Protein AF-A0A9P9IMS8-F1 (afdb_monomer_lite)

InterPro domains:
  IPR017072 Transcription elongation factor Spt6 [PTHR10145] (21-217)
  IPR035018 Spt6, SH2 domain, C terminus [cd09928] (125-214)
  IPR035019 Spt6, SH2 domain, N terminus [cd09918] (26-111)
  IPR035420 Spt6, SH2 domain [PF14633] (20-212)
  IPR036860 SH2 domain superfamily [G3DSA:3.30.505.10] (19-120)
  IPR036860 SH2 domain superfamily [G3DSA:3.30.505.10] (125-222)
  IPR036860 SH2 domain superfamily [SSF55550] (31-113)

Secondary structure (DSSP, 8-state):
-PPP----HHHHHHHHHHHHT------TTB----HHHHHHHHHTSPTT-EEEEE-TT-TTEEEEEEEEETTEEEEEEEEEES-SSSSSPPSEEEETTTEEESSHHHIIIIIIIHHHHHHHHHHHHHHTSTTB-SS-HHHHHHHHHHHHHHSTT--EEEEEE-SSSTTEEEEEEE-SSSSPPEEEEEEEETTEEEETTEEESSHHHHHHHHHHHHHHHHHHHTT-

Sequence (224 aa):
MPPVLERNKFTDLVLLVLLKQLRVVKHPNFKPFNGIEAEEDLGSQPAGEVIIRPLSKGNGHLAVTWKVADGVYQHIDVLEMQKETGFWVGKLLRVAGKYTYTDLDELIVEHAKAKAKAMARGMEELMRHDKYQSRSRGETEKWLTTYVDVNPNRSAYALCIDTKHPGYFWLCFKVSRTSKVIGLPVRAISQGFELKRHQHPDVRALCNGFKLRCQNEFYKMGRR

Foldseek 3Di:
DDDDDDPDVVVVVVVVVVVQVQQDDPDPLEDQDDPVVVCVVCQPPDFLDWHKYPDPVALQWIWIWGHLDHVDIDIWIWGAPCDPDSRYGHQWIDTPNPDIDRDDVCCSVVPRNLQSVLLVVQCVQQVPDPQEDADDPVVQQVVQLVVCVVVQCDKDWHKYCDPPDRQWIWTWIDGGNPGHIDTWIWGGHSQEIDTPNDDANGPVSVVVVVVVVVVVVVVVVVVD

Organism: NCBI:txid1079267

pLDDT: mean 83.6, std 14.75, range [33.78, 96.56]

Radius of gyration: 24.59 Å; chains: 1; bounding box: 44×43×90 Å

Structure (mmCIF, N/CA/C/O backbone):
data_AF-A0A9P9IMS8-F1
#
_entry.id   AF-A0A9P9IMS8-F1
#
loop_
_atom_site.group_PDB
_atom_site.id
_atom_site.type_symbol
_atom_site.label_atom_id
_atom_site.label_alt_id
_atom_site.label_comp_id
_atom_site.label_asym_id
_atom_site.label_entity_id
_atom_site.label_seq_id
_atom_site.pdbx_PDB_ins_code
_atom_site.Cartn_x
_atom_site.Cartn_y
_atom_site.Cartn_z
_atom_site.occupancy
_atom_site.B_iso_or_equiv
_atom_site.auth_seq_id
_atom_site.auth_comp_id
_atom_site.auth_asym_id
_atom_site.auth_atom_id
_atom_site.pdbx_PDB_model_num
ATOM 1 N N . MET A 1 1 ? -22.063 27.974 60.336 1.00 41.66 1 MET A N 1
ATOM 2 C CA . MET A 1 1 ? -21.624 27.929 58.925 1.00 41.66 1 MET A CA 1
ATOM 3 C C . MET A 1 1 ? -20.531 26.876 58.824 1.00 41.66 1 MET A C 1
ATOM 5 O O . MET A 1 1 ? -19.533 27.048 59.513 1.00 41.66 1 MET A O 1
ATOM 9 N N . PRO A 1 2 ? -20.720 25.762 58.100 1.00 37.91 2 PRO A N 1
ATOM 10 C CA . PRO A 1 2 ? -19.632 24.815 57.878 1.00 37.91 2 PRO A CA 1
ATOM 11 C C . PRO A 1 2 ? -18.637 25.400 56.857 1.00 37.91 2 PRO A C 1
ATOM 13 O O . PRO A 1 2 ? -19.047 26.195 56.006 1.00 37.91 2 PRO A O 1
ATOM 16 N N . PRO A 1 3 ? -17.340 25.063 56.949 1.00 44.97 3 PRO A N 1
ATOM 17 C CA . PRO A 1 3 ? -16.321 25.631 56.079 1.00 44.97 3 PRO A CA 1
ATOM 18 C C . PRO A 1 3 ? -16.472 25.102 54.647 1.00 44.97 3 PRO A C 1
ATOM 20 O O . PRO A 1 3 ? -16.792 23.935 54.417 1.00 44.97 3 PRO A O 1
ATOM 23 N N . VAL A 1 4 ? -16.250 25.995 53.684 1.00 52.72 4 VAL A N 1
ATOM 24 C CA . VAL A 1 4 ? -16.215 25.698 52.250 1.00 52.72 4 VAL A CA 1
ATOM 25 C C . VAL A 1 4 ? -15.041 24.754 51.984 1.00 52.72 4 VAL A C 1
ATOM 27 O O . VAL A 1 4 ? -13.904 25.081 52.312 1.00 52.72 4 VAL A O 1
ATOM 30 N N . LEU A 1 5 ? -15.323 23.580 51.410 1.00 49.34 5 LEU A N 1
ATOM 31 C CA . LEU A 1 5 ? -14.313 22.611 50.980 1.00 49.34 5 LEU A CA 1
ATOM 32 C C . LEU A 1 5 ? -13.372 23.280 49.960 1.00 49.34 5 LEU A C 1
ATOM 34 O O . LEU A 1 5 ? -13.785 23.579 48.836 1.00 49.34 5 LEU A O 1
ATOM 38 N N . GLU A 1 6 ? -12.113 23.509 50.331 1.00 53.47 6 GLU A N 1
ATOM 39 C CA . GLU A 1 6 ? -11.075 23.886 49.372 1.00 53.47 6 GLU A CA 1
ATOM 40 C C . GLU A 1 6 ? -10.898 22.747 48.360 1.00 53.47 6 GLU A C 1
ATOM 42 O O . GLU A 1 6 ? -10.521 21.625 48.709 1.00 53.47 6 GLU A O 1
ATOM 47 N N . ARG A 1 7 ? -11.189 23.027 47.083 1.00 54.06 7 ARG A N 1
ATOM 48 C CA . ARG A 1 7 ? -10.888 22.113 45.976 1.00 54.06 7 ARG A CA 1
ATOM 49 C C . ARG A 1 7 ? -9.382 21.896 45.919 1.00 54.06 7 ARG A C 1
ATOM 51 O O . ARG A 1 7 ? -8.617 22.783 45.540 1.00 54.06 7 ARG A O 1
ATOM 58 N N . ASN A 1 8 ? -8.967 20.703 46.317 1.00 50.06 8 ASN A N 1
ATOM 59 C CA . ASN A 1 8 ? -7.569 20.344 46.417 1.00 50.06 8 ASN A CA 1
ATOM 60 C C . ASN A 1 8 ? -7.009 20.130 44.997 1.00 50.06 8 ASN A C 1
ATOM 62 O O . ASN A 1 8 ? -7.375 19.173 44.311 1.00 50.06 8 ASN A O 1
ATOM 66 N N . LYS A 1 9 ? -6.114 21.014 44.533 1.00 55.25 9 LYS A N 1
ATOM 67 C CA . LYS A 1 9 ? -5.514 20.950 43.180 1.00 55.25 9 LYS A CA 1
ATOM 68 C C . LYS A 1 9 ? -4.841 19.603 42.889 1.00 55.25 9 LYS A C 1
ATOM 70 O O . LYS A 1 9 ? -4.747 19.201 41.735 1.00 55.25 9 LYS A O 1
ATOM 75 N N . PHE A 1 10 ? -4.404 18.894 43.931 1.00 51.38 10 PHE A N 1
ATOM 76 C CA . PHE A 1 10 ? -3.836 17.553 43.822 1.00 51.38 10 PHE A CA 1
ATOM 77 C C . PHE A 1 10 ? -4.896 16.503 43.455 1.00 51.38 10 PHE A C 1
ATOM 79 O O . PHE A 1 10 ? -4.644 15.658 42.604 1.00 51.38 10 PHE A O 1
ATOM 86 N N . THR A 1 11 ? -6.106 16.597 44.022 1.00 53.44 11 THR A N 1
ATOM 87 C CA . THR A 1 11 ? -7.228 15.726 43.636 1.00 53.44 11 THR A CA 1
ATOM 88 C C . THR A 1 11 ? -7.723 16.033 42.233 1.00 53.44 11 THR A C 1
ATOM 90 O O . THR A 1 11 ? -7.985 15.094 41.497 1.00 53.44 11 THR A O 1
ATOM 93 N N . ASP A 1 12 ? -7.746 17.302 41.814 1.00 55.25 12 ASP A N 1
ATOM 94 C CA . ASP A 1 12 ? -8.090 17.662 40.434 1.00 55.25 12 ASP A CA 1
ATOM 95 C C . ASP A 1 12 ? -7.030 17.179 39.441 1.00 55.25 12 ASP A C 1
ATOM 97 O O . ASP A 1 12 ? -7.395 16.716 38.370 1.00 55.25 12 ASP A O 1
ATOM 101 N N . LEU A 1 13 ? -5.735 17.218 39.781 1.00 54.56 13 LEU A N 1
ATOM 102 C CA . LEU A 1 13 ? -4.667 16.706 38.916 1.00 54.56 13 LEU A CA 1
ATOM 103 C C . LEU A 1 13 ? -4.690 15.175 38.828 1.00 54.56 13 LEU A C 1
ATOM 105 O O . LEU A 1 13 ? -4.546 14.629 37.738 1.00 54.56 13 LEU A O 1
ATOM 109 N N . VAL A 1 14 ? -4.924 14.484 39.946 1.00 53.34 14 VAL A N 1
ATOM 110 C CA . VAL A 1 14 ? -5.113 13.026 39.981 1.00 53.34 14 VAL A CA 1
ATOM 111 C C . VAL A 1 14 ? -6.381 12.636 39.221 1.00 53.34 14 VAL A C 1
ATOM 113 O O . VAL A 1 14 ? -6.339 11.700 38.434 1.00 53.34 14 VAL A O 1
ATOM 116 N N . LEU A 1 15 ? -7.474 13.393 39.350 1.00 50.16 15 LEU A N 1
ATOM 117 C CA . LEU A 1 15 ? -8.698 13.198 38.576 1.00 50.16 15 LEU A CA 1
ATOM 118 C C . LEU A 1 15 ? -8.473 13.513 37.089 1.00 50.16 15 LEU A C 1
ATOM 120 O O . LEU A 1 15 ? -8.957 12.771 36.249 1.00 50.16 15 LEU A O 1
ATOM 124 N N . LEU A 1 16 ? -7.680 14.528 36.727 1.00 46.50 16 LEU A N 1
ATOM 125 C CA . LEU A 1 16 ? -7.312 14.830 35.334 1.00 46.50 16 LEU A CA 1
ATOM 126 C C . LEU A 1 16 ? -6.427 13.733 34.721 1.00 46.50 16 LEU A C 1
ATOM 128 O O . LEU A 1 16 ? -6.561 13.418 33.539 1.00 46.50 16 LEU A O 1
ATOM 132 N N . VAL A 1 17 ? -5.517 13.158 35.514 1.00 50.97 17 VAL A N 1
ATOM 133 C CA . VAL A 1 17 ? -4.645 12.038 35.124 1.00 50.97 17 VAL A CA 1
ATOM 134 C C . VAL A 1 17 ? -5.453 10.739 35.002 1.00 50.97 17 VAL A C 1
ATOM 136 O O . VAL A 1 17 ? -5.289 10.024 34.015 1.00 50.97 17 VAL A O 1
ATOM 139 N N . LEU A 1 18 ? -6.394 10.483 35.915 1.00 46.16 18 LEU A N 1
ATOM 140 C CA . LEU A 1 18 ? -7.341 9.362 35.852 1.00 46.16 18 LEU A CA 1
ATOM 141 C C . LEU A 1 18 ? -8.349 9.519 34.697 1.00 46.16 18 LEU A C 1
ATOM 143 O O . LEU A 1 18 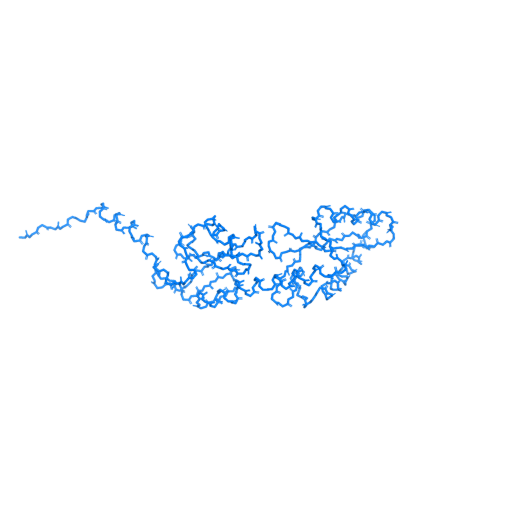? -8.666 8.551 34.012 1.00 46.16 18 LEU A O 1
ATOM 147 N N . LEU A 1 19 ? -8.809 10.739 34.403 1.00 48.62 19 LEU A N 1
ATOM 148 C CA . LEU A 1 19 ? -9.703 11.030 33.275 1.00 48.62 19 LEU A CA 1
ATOM 149 C C . LEU A 1 19 ? -8.971 10.972 31.927 1.00 48.62 19 LEU A C 1
ATOM 151 O O . LEU A 1 19 ? -9.572 10.563 30.935 1.00 48.62 19 LEU A O 1
ATOM 155 N N . LYS A 1 20 ? -7.667 11.284 31.877 1.00 49.88 20 LYS A N 1
ATOM 156 C CA . LYS A 1 20 ? -6.818 10.989 30.706 1.00 49.88 20 LYS A CA 1
ATOM 157 C C . LYS A 1 20 ? -6.746 9.486 30.395 1.00 49.88 20 LYS A C 1
ATOM 159 O O . LYS A 1 20 ? -6.501 9.138 29.243 1.00 49.88 20 LYS A O 1
ATOM 164 N N . GLN A 1 21 ? -6.981 8.615 31.379 1.00 51.00 21 GLN A N 1
ATOM 165 C CA . GLN A 1 21 ? -6.984 7.155 31.219 1.00 51.00 21 GLN A CA 1
ATOM 166 C C . GLN A 1 21 ? -8.363 6.550 30.902 1.00 51.00 21 GLN A C 1
ATOM 168 O O . GLN A 1 21 ? -8.432 5.396 30.493 1.00 51.00 21 GLN A O 1
ATOM 173 N N . LEU A 1 22 ? -9.464 7.298 31.009 1.00 55.44 22 LEU A N 1
ATOM 174 C CA . LEU A 1 22 ? -10.825 6.750 30.883 1.00 55.44 22 LEU A CA 1
ATOM 175 C C . LEU A 1 22 ? -11.401 6.817 29.460 1.00 55.44 22 LEU A C 1
ATOM 177 O O . LEU A 1 22 ? -12.605 6.968 29.265 1.00 55.44 22 LEU A O 1
ATOM 181 N N . ARG A 1 23 ? -10.556 6.682 28.430 1.00 68.25 23 ARG A N 1
ATOM 182 C CA . ARG A 1 23 ? -11.046 6.471 27.062 1.00 68.25 23 ARG A CA 1
ATOM 183 C C . ARG A 1 23 ? -11.530 5.027 26.930 1.00 68.25 23 ARG A C 1
ATOM 185 O O . ARG A 1 23 ? -10.733 4.111 26.745 1.00 68.25 23 ARG A O 1
ATOM 192 N N . VAL A 1 24 ? -12.840 4.826 27.003 1.00 69.88 24 VAL A N 1
ATOM 193 C CA . VAL A 1 24 ? -13.449 3.494 26.939 1.00 69.88 24 VAL A CA 1
ATOM 194 C C . VAL A 1 24 ? -13.852 3.189 25.495 1.00 69.88 24 VAL A C 1
ATOM 196 O O . VAL A 1 24 ? -14.957 3.506 25.061 1.00 69.88 24 VAL A O 1
ATOM 199 N N . VAL A 1 25 ? -12.951 2.558 24.736 1.00 82.69 25 VAL A N 1
ATOM 200 C CA . VAL A 1 25 ? -13.278 1.988 23.418 1.00 82.69 25 VAL A CA 1
ATOM 201 C C . VAL A 1 25 ? -13.623 0.513 23.604 1.00 82.69 25 VAL A C 1
ATOM 203 O O . VAL A 1 25 ? -12.740 -0.325 23.768 1.00 82.69 25 VAL A O 1
ATOM 206 N N . LYS A 1 26 ? -14.919 0.189 23.611 1.00 84.06 26 LYS A N 1
ATOM 207 C CA . LYS A 1 26 ? -15.400 -1.198 23.714 1.00 84.06 26 LYS A CA 1
ATOM 208 C C . LYS A 1 26 ? -15.448 -1.826 22.325 1.00 84.06 26 LYS A C 1
ATOM 210 O O . LYS A 1 26 ? -16.474 -1.756 21.661 1.00 84.06 26 LYS A O 1
ATOM 215 N N . HIS A 1 27 ? -14.337 -2.401 21.882 1.00 89.62 27 HIS A N 1
ATOM 216 C CA . HIS A 1 27 ? -14.263 -3.082 20.592 1.00 89.62 27 HIS A CA 1
ATOM 217 C C . HIS A 1 27 ? -13.263 -4.248 20.661 1.00 89.62 27 HIS A C 1
ATOM 219 O O . HIS A 1 27 ? -12.184 -4.056 21.221 1.00 89.62 27 HIS A O 1
ATOM 225 N N . PRO A 1 28 ? -13.557 -5.432 20.090 1.00 92.62 28 PRO A N 1
ATOM 226 C CA . PRO A 1 28 ? -12.682 -6.608 20.190 1.00 92.62 28 PRO A CA 1
ATOM 227 C C . PRO A 1 28 ? -11.284 -6.381 19.595 1.00 92.62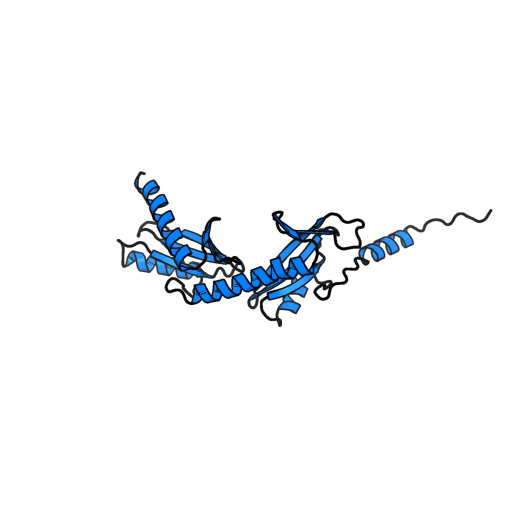 28 PRO A C 1
ATOM 229 O O . PRO A 1 28 ? -10.288 -6.817 20.160 1.00 92.62 28 PRO A O 1
ATOM 232 N N . ASN A 1 29 ? -11.190 -5.647 18.484 1.00 93.62 29 ASN A N 1
ATOM 233 C CA . ASN A 1 29 ? -9.905 -5.279 17.880 1.00 93.62 29 ASN A CA 1
ATOM 234 C C . ASN A 1 29 ? -9.204 -4.092 18.564 1.00 93.62 29 ASN A C 1
ATOM 236 O O . ASN A 1 29 ? -8.142 -3.689 18.094 1.00 93.62 29 ASN A O 1
ATOM 240 N N . PHE A 1 30 ? -9.772 -3.491 19.617 1.00 93.69 30 PHE A N 1
ATOM 241 C CA . PHE A 1 30 ? -9.113 -2.386 20.311 1.00 93.69 30 PHE A CA 1
ATOM 242 C C . PHE A 1 30 ? -8.098 -2.903 21.332 1.00 93.69 30 PHE A C 1
ATOM 244 O O . PHE A 1 30 ? -8.457 -3.624 22.262 1.00 93.69 30 PHE A O 1
ATOM 251 N N . LYS A 1 31 ? -6.839 -2.483 21.193 1.00 92.62 31 LYS A N 1
ATOM 252 C CA . LYS A 1 31 ? -5.771 -2.744 22.163 1.00 92.62 31 LYS A CA 1
ATOM 253 C C . LYS A 1 31 ? -5.085 -1.425 22.536 1.00 92.62 31 LYS A C 1
ATOM 255 O O . LYS A 1 31 ? -4.827 -0.608 21.647 1.00 92.62 31 LYS A O 1
ATOM 260 N N . PRO A 1 32 ? -4.773 -1.180 23.822 1.00 91.12 32 PRO A N 1
ATOM 261 C CA . PRO A 1 32 ? -4.114 0.045 24.278 1.00 91.12 32 PRO A CA 1
ATOM 262 C C . PRO A 1 32 ? -2.608 0.029 23.959 1.00 91.12 32 PRO A C 1
ATOM 264 O O . PRO A 1 32 ? -1.781 0.259 24.832 1.00 91.12 32 PRO A O 1
ATOM 267 N N . PHE A 1 33 ? -2.264 -0.264 22.707 1.00 93.81 33 PHE A N 1
ATOM 268 C CA . PHE A 1 33 ? -0.897 -0.420 22.231 1.00 93.81 33 PHE A CA 1
ATOM 269 C C . PHE A 1 33 ? -0.358 0.852 21.585 1.00 93.81 33 PHE A C 1
ATOM 271 O O . PHE A 1 33 ? -1.088 1.657 20.997 1.00 93.81 33 PHE A O 1
ATOM 278 N N . ASN A 1 34 ? 0.957 1.006 21.632 1.00 92.44 34 ASN A N 1
ATOM 279 C CA . ASN A 1 34 ? 1.685 1.889 20.740 1.00 92.44 34 ASN A CA 1
ATOM 280 C C . ASN A 1 34 ? 1.900 1.218 19.361 1.00 92.44 34 ASN A C 1
ATOM 282 O O . ASN A 1 34 ? 1.334 0.169 19.056 1.00 92.44 34 ASN A O 1
ATOM 286 N N . GLY A 1 35 ? 2.646 1.874 18.466 1.00 92.06 35 GLY A N 1
ATOM 287 C CA . GLY A 1 35 ? 2.903 1.333 17.127 1.00 92.06 35 GLY A CA 1
ATOM 288 C C . GLY A 1 35 ? 3.676 0.014 17.150 1.00 92.06 35 GLY A C 1
ATOM 289 O O . GLY A 1 35 ? 3.257 -0.921 16.483 1.00 92.06 35 GLY A O 1
ATOM 290 N N . ILE A 1 36 ? 4.732 -0.051 17.961 1.00 94.94 36 ILE A N 1
ATOM 291 C CA . ILE A 1 36 ? 5.657 -1.185 18.063 1.00 94.94 36 ILE A CA 1
ATOM 292 C C . ILE A 1 36 ? 4.945 -2.393 18.676 1.00 94.94 36 ILE A C 1
ATOM 294 O O . ILE A 1 36 ? 4.941 -3.462 18.082 1.00 94.94 36 ILE A O 1
ATOM 298 N N . GLU A 1 37 ? 4.243 -2.200 19.794 1.00 96.31 37 GLU A N 1
ATOM 299 C CA . GLU A 1 37 ? 3.470 -3.266 20.456 1.00 96.31 37 GLU A CA 1
ATOM 300 C C . GLU A 1 37 ? 2.405 -3.866 19.522 1.00 96.31 37 GLU A C 1
ATOM 302 O O . GLU A 1 37 ? 2.150 -5.068 19.533 1.00 96.31 37 GLU A O 1
ATOM 307 N N . ALA A 1 38 ? 1.793 -3.037 18.667 1.00 96.19 38 ALA A N 1
ATOM 308 C CA . ALA A 1 38 ? 0.844 -3.521 17.672 1.00 96.19 38 ALA A CA 1
ATOM 309 C C . ALA A 1 38 ? 1.514 -4.349 16.564 1.00 96.19 38 ALA A C 1
ATOM 311 O O . ALA A 1 38 ? 0.906 -5.300 16.082 1.00 96.19 38 ALA A O 1
ATOM 312 N N . GLU A 1 39 ? 2.732 -4.004 16.143 1.00 95.56 39 GLU A N 1
ATOM 313 C CA . GLU A 1 39 ? 3.498 -4.810 15.181 1.00 95.56 39 GLU A CA 1
ATOM 314 C C . GLU A 1 39 ? 3.941 -6.144 15.786 1.00 95.56 39 GLU A C 1
ATOM 316 O O . GLU A 1 39 ? 3.834 -7.173 15.123 1.00 95.56 39 GLU A O 1
ATOM 321 N N . GLU A 1 40 ? 4.388 -6.144 17.042 1.00 96.56 40 GLU A N 1
ATOM 322 C CA . GLU A 1 40 ? 4.779 -7.357 17.769 1.00 96.56 40 GLU A CA 1
ATOM 323 C C . GLU A 1 40 ? 3.603 -8.332 17.907 1.00 96.56 40 GLU A C 1
ATOM 325 O O . GLU A 1 40 ? 3.733 -9.510 17.573 1.00 96.56 40 GLU A O 1
ATOM 330 N N . ASP A 1 41 ? 2.432 -7.836 18.319 1.00 96.38 41 ASP A N 1
ATOM 331 C CA . ASP A 1 41 ? 1.217 -8.645 18.457 1.00 96.38 41 ASP A CA 1
ATOM 332 C C . ASP A 1 41 ? 0.715 -9.169 17.103 1.00 96.38 41 ASP A C 1
ATOM 334 O O . ASP A 1 41 ? 0.306 -10.327 16.994 1.00 96.38 41 ASP A O 1
ATOM 338 N N . LEU A 1 42 ? 0.790 -8.352 16.046 1.00 95.19 42 LEU A N 1
ATOM 339 C CA . LEU A 1 42 ? 0.447 -8.778 14.688 1.00 95.19 42 LEU A CA 1
ATOM 340 C C . LEU A 1 42 ? 1.487 -9.722 14.077 1.00 95.19 42 LEU A C 1
ATOM 342 O O . LEU A 1 42 ? 1.163 -10.432 13.128 1.00 95.19 42 LEU A O 1
ATOM 346 N N . GLY A 1 43 ? 2.720 -9.762 14.581 1.00 93.12 43 GLY A N 1
ATOM 347 C CA . GLY A 1 43 ? 3.815 -10.514 13.969 1.00 93.12 43 GLY A CA 1
ATOM 348 C C . GLY A 1 43 ? 3.510 -11.993 13.770 1.00 93.12 43 GLY A C 1
ATOM 349 O O . GLY A 1 43 ? 3.760 -12.527 12.687 1.00 93.12 43 GLY A O 1
ATOM 350 N N . SER A 1 44 ? 2.881 -12.624 14.761 1.00 92.12 44 SER A N 1
ATOM 351 C CA . SER A 1 44 ? 2.464 -14.032 14.723 1.00 92.12 44 SER A CA 1
ATOM 352 C C . SER A 1 44 ? 1.110 -14.270 14.039 1.00 92.12 44 SER A C 1
ATOM 354 O O . SER A 1 44 ? 0.728 -15.418 13.817 1.00 92.12 44 SER A O 1
ATOM 356 N N . GLN A 1 45 ? 0.382 -13.210 13.688 1.00 93.62 45 GLN A N 1
ATOM 357 C CA . GLN A 1 45 ? -0.953 -13.285 13.097 1.00 93.62 45 GLN A CA 1
ATOM 358 C C . GLN A 1 45 ? -0.907 -13.378 11.563 1.00 93.62 45 GLN A C 1
ATOM 360 O O . GLN A 1 45 ? 0.095 -13.006 10.942 1.00 93.62 45 GLN A O 1
ATOM 365 N N . PRO A 1 46 ? -1.974 -13.870 10.906 1.00 89.31 46 PRO A N 1
ATOM 366 C CA . PRO A 1 46 ? -2.043 -13.880 9.449 1.00 89.31 46 PRO A CA 1
ATOM 367 C C . PRO A 1 46 ? -2.124 -12.464 8.855 1.00 89.31 46 PRO A C 1
ATOM 369 O O . PRO A 1 46 ? -2.534 -11.497 9.501 1.00 89.31 46 PRO A O 1
ATOM 372 N N . ALA A 1 47 ? -1.731 -12.332 7.584 1.00 83.88 47 ALA A N 1
ATOM 373 C CA . ALA A 1 47 ? -1.892 -11.083 6.846 1.00 83.88 47 ALA A CA 1
ATOM 374 C C . ALA A 1 47 ? -3.375 -10.680 6.767 1.00 83.88 47 ALA A C 1
ATOM 376 O O . ALA A 1 47 ? -4.250 -11.502 6.499 1.00 83.88 47 ALA A O 1
ATOM 377 N N . GLY A 1 48 ? -3.646 -9.395 6.973 1.00 85.00 48 GLY A N 1
ATOM 378 C CA . GLY A 1 48 ? -4.985 -8.821 7.031 1.00 85.00 48 GLY A CA 1
ATOM 379 C C . GLY A 1 48 ? -5.566 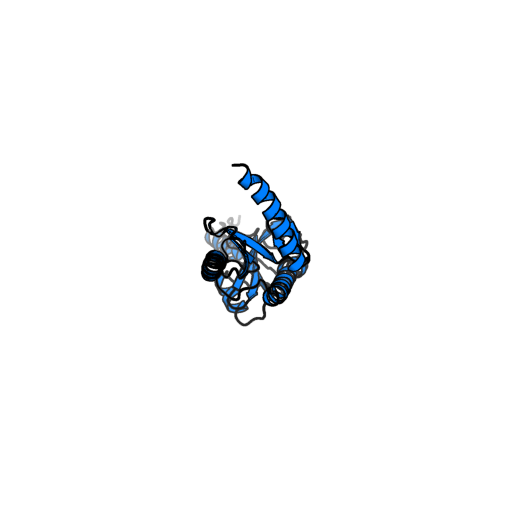-8.676 8.433 1.00 85.00 48 GLY A C 1
ATOM 380 O O . GLY A 1 48 ? -6.599 -8.016 8.555 1.00 85.00 48 GLY A O 1
ATOM 381 N N . GLU A 1 49 ? -4.915 -9.206 9.474 1.00 92.44 49 GLU A N 1
ATOM 382 C CA . GLU A 1 49 ? -5.322 -8.938 10.856 1.00 92.44 49 GLU A CA 1
ATOM 383 C C . GLU A 1 49 ? -5.100 -7.479 11.253 1.00 92.44 49 GLU A C 1
ATOM 385 O O . GLU A 1 49 ? -4.198 -6.797 10.748 1.00 92.44 49 GLU A O 1
ATOM 390 N N . VAL A 1 50 ? -5.979 -6.993 12.135 1.00 94.81 50 VAL A N 1
ATOM 391 C CA . VAL A 1 50 ? -6.151 -5.567 12.432 1.00 94.81 50 VAL A CA 1
ATOM 392 C C . VAL A 1 50 ? -6.197 -5.315 13.935 1.00 94.81 50 VAL A C 1
ATOM 394 O O . VAL A 1 50 ? -6.961 -5.949 14.665 1.00 94.81 50 VAL A O 1
ATOM 397 N N . ILE A 1 51 ? -5.454 -4.299 14.367 1.00 95.69 51 ILE A N 1
ATOM 398 C CA . ILE A 1 51 ? -5.514 -3.713 15.705 1.00 95.69 51 ILE A CA 1
ATOM 399 C C . ILE A 1 51 ? -5.922 -2.246 15.584 1.00 95.69 51 ILE A C 1
ATOM 401 O O . ILE A 1 51 ? -5.311 -1.462 14.853 1.00 95.69 51 ILE A O 1
ATOM 405 N N . ILE A 1 52 ? -6.935 -1.860 16.352 1.00 94.81 52 ILE A N 1
ATOM 406 C CA . ILE A 1 52 ? -7.280 -0.467 16.621 1.00 94.81 52 ILE A CA 1
ATOM 407 C C . ILE A 1 52 ? -6.574 -0.063 17.910 1.00 94.81 52 ILE A C 1
ATOM 409 O O . ILE A 1 52 ? -6.616 -0.784 18.903 1.00 94.81 52 ILE A O 1
ATOM 413 N N . ARG A 1 53 ? -5.933 1.100 17.913 1.00 93.81 53 ARG A N 1
ATOM 414 C CA . ARG A 1 53 ? -5.165 1.581 19.062 1.00 93.81 53 ARG A CA 1
ATOM 415 C C . ARG A 1 53 ? -5.268 3.098 19.220 1.00 93.81 53 ARG A C 1
ATOM 417 O O . ARG A 1 53 ? -5.569 3.795 18.244 1.00 93.81 53 ARG A O 1
ATOM 424 N N . PRO A 1 54 ? -5.024 3.647 20.422 1.00 91.38 54 PRO A N 1
ATOM 425 C CA . PRO A 1 54 ? -4.929 5.090 20.595 1.00 91.38 54 PRO A CA 1
ATOM 426 C C . PRO A 1 54 ? -3.784 5.676 19.752 1.00 91.38 54 PRO A C 1
ATOM 428 O O . PRO A 1 54 ? -2.764 5.028 19.503 1.00 91.38 54 PRO A O 1
ATOM 431 N N . LEU A 1 55 ? -3.950 6.928 19.316 1.00 87.38 55 LEU A N 1
ATOM 432 C CA . LEU A 1 55 ? -2.901 7.680 18.634 1.00 87.38 55 LEU A CA 1
ATOM 433 C C . LEU A 1 55 ? -2.426 8.841 19.510 1.00 87.38 55 LEU A C 1
ATOM 435 O O . LEU A 1 55 ? -3.231 9.614 20.026 1.00 87.38 55 LEU A O 1
ATOM 439 N N . SER A 1 56 ? -1.108 9.019 19.614 1.00 76.88 56 SER A N 1
ATOM 440 C CA . SER A 1 56 ? -0.476 10.061 20.440 1.00 76.88 56 SER A CA 1
ATOM 441 C C . SER A 1 56 ? -0.834 11.497 20.027 1.00 76.88 56 SER A C 1
ATOM 443 O O . SER A 1 56 ? -0.533 12.434 20.758 1.00 76.88 56 SER A O 1
ATOM 445 N N . LYS A 1 57 ? -1.494 11.682 18.873 1.00 79.31 57 LYS A N 1
ATOM 446 C CA . LYS A 1 57 ? -2.005 12.973 18.379 1.00 79.31 57 LYS A CA 1
ATOM 447 C C . LYS A 1 57 ? -3.193 13.522 19.184 1.00 79.31 57 LYS A C 1
ATOM 449 O O . LYS A 1 57 ? -3.564 14.674 18.987 1.00 79.31 57 LYS A O 1
ATOM 454 N N . GLY A 1 58 ? -3.777 12.728 20.082 1.00 74.25 58 GLY A N 1
ATOM 455 C CA . GLY A 1 58 ? -4.813 13.165 21.019 1.00 74.25 58 GLY A CA 1
ATOM 456 C C . GLY A 1 58 ? -6.153 12.450 20.843 1.00 74.25 58 GLY A C 1
ATOM 457 O O . GLY A 1 58 ? -6.326 11.590 19.983 1.00 74.25 58 GLY A O 1
ATOM 458 N N . ASN A 1 59 ? -7.129 12.828 21.672 1.00 76.62 59 ASN A N 1
ATOM 459 C CA . ASN A 1 59 ? -8.397 12.101 21.850 1.00 76.62 59 ASN A CA 1
ATOM 460 C C . ASN A 1 59 ? -9.355 12.152 20.643 1.00 76.62 59 ASN A C 1
ATOM 462 O O . ASN A 1 59 ? -10.397 11.498 20.668 1.00 76.62 59 ASN A O 1
ATOM 466 N N . GLY A 1 60 ? -9.032 12.935 19.612 1.00 86.25 60 GLY A N 1
ATOM 467 C CA . GLY A 1 60 ? -9.757 12.968 18.338 1.00 86.25 60 GLY A CA 1
ATOM 468 C C . GLY A 1 60 ? -9.206 12.002 17.289 1.00 86.25 60 GLY A C 1
ATOM 469 O O . GLY A 1 60 ? -9.647 12.055 16.146 1.00 86.25 60 GLY A O 1
ATOM 470 N N . HIS A 1 61 ? -8.217 11.180 17.642 1.00 91.06 61 HIS A N 1
ATOM 471 C CA . HIS A 1 61 ? -7.574 10.269 16.709 1.00 91.06 61 HIS A CA 1
ATOM 472 C C . HIS A 1 61 ? -7.500 8.833 17.234 1.00 91.06 61 HIS A C 1
ATOM 474 O O . HIS A 1 61 ? -7.286 8.565 18.424 1.00 91.06 61 HIS A O 1
ATOM 480 N N . LEU A 1 62 ? -7.591 7.903 16.288 1.00 92.94 62 LEU A N 1
ATOM 481 C CA . LEU A 1 62 ? -7.244 6.496 16.434 1.00 92.94 62 LEU A CA 1
ATOM 482 C C . LEU A 1 62 ? -6.181 6.132 15.403 1.00 92.94 62 LEU A C 1
ATOM 484 O O . LEU A 1 62 ? -6.040 6.785 14.368 1.00 92.94 62 LEU A O 1
ATOM 488 N N . ALA A 1 63 ? -5.447 5.062 15.678 1.00 93.69 63 ALA A N 1
ATOM 489 C CA . ALA A 1 63 ? -4.682 4.374 14.660 1.00 93.69 63 ALA A CA 1
ATOM 490 C C . ALA A 1 63 ? -5.276 2.997 14.395 1.00 93.69 63 ALA A C 1
ATOM 492 O O . ALA A 1 63 ? -5.600 2.255 15.319 1.00 93.69 63 ALA A O 1
ATOM 493 N N . VAL A 1 64 ? -5.360 2.657 13.115 1.00 94.44 64 VAL A N 1
ATOM 494 C CA . VAL A 1 64 ? -5.602 1.295 12.648 1.00 94.44 64 VAL A CA 1
ATOM 495 C C . VAL A 1 64 ? -4.271 0.760 12.144 1.00 94.44 64 VAL A C 1
ATOM 497 O O . VAL A 1 64 ? -3.758 1.238 11.131 1.00 94.44 64 VAL A O 1
ATOM 500 N N . THR A 1 65 ? -3.690 -0.192 12.869 1.00 94.00 65 THR A N 1
ATOM 501 C CA . THR A 1 65 ? -2.536 -0.964 12.399 1.00 94.00 65 THR A CA 1
ATOM 502 C C . THR A 1 65 ? -3.040 -2.278 11.823 1.00 94.00 65 THR A C 1
ATOM 504 O O . THR A 1 65 ? -3.859 -2.944 12.451 1.00 94.00 65 THR A O 1
ATOM 507 N N . TRP A 1 66 ? -2.544 -2.681 10.658 1.00 91.25 66 TRP A N 1
ATOM 508 C CA . TRP A 1 66 ? -2.859 -3.993 10.100 1.00 91.25 66 TRP A CA 1
ATOM 509 C C . TRP A 1 66 ? -1.637 -4.629 9.429 1.00 91.25 66 TRP A C 1
ATOM 511 O O . TRP A 1 66 ? -0.743 -3.919 8.948 1.00 91.25 66 TRP A O 1
ATOM 521 N N . LYS A 1 67 ? -1.585 -5.967 9.423 1.00 88.38 67 LYS A N 1
ATOM 522 C CA . LYS A 1 67 ? -0.479 -6.736 8.833 1.00 88.38 67 LYS A CA 1
ATOM 523 C C . LYS A 1 67 ? -0.668 -6.889 7.331 1.00 88.38 67 LYS A C 1
ATOM 525 O O . LYS A 1 67 ? -1.636 -7.499 6.888 1.00 88.38 67 LYS A O 1
ATOM 530 N N . VAL A 1 68 ? 0.275 -6.381 6.546 1.00 80.38 68 VAL A N 1
ATOM 531 C CA . VAL A 1 68 ? 0.266 -6.505 5.081 1.00 80.38 68 VAL A CA 1
ATOM 532 C C . VAL A 1 68 ? 0.865 -7.825 4.636 1.00 80.38 68 VAL A C 1
ATOM 534 O O . VAL A 1 68 ? 0.291 -8.519 3.804 1.00 80.38 68 VAL A O 1
ATOM 537 N N . ALA A 1 69 ? 2.022 -8.144 5.199 1.00 77.12 69 ALA A N 1
ATOM 538 C CA . ALA A 1 69 ? 2.781 -9.362 4.984 1.00 77.12 69 ALA A CA 1
ATOM 539 C C . ALA A 1 69 ? 3.701 -9.570 6.197 1.00 77.12 69 ALA A C 1
ATOM 541 O O . ALA A 1 69 ? 3.713 -8.752 7.122 1.00 77.12 69 ALA A O 1
ATOM 542 N N . ASP A 1 70 ? 4.476 -10.649 6.210 1.00 80.19 70 ASP A N 1
ATOM 543 C CA . ASP A 1 70 ? 5.440 -10.893 7.283 1.00 80.19 70 ASP A CA 1
ATOM 544 C C . ASP A 1 70 ? 6.477 -9.767 7.366 1.00 80.19 70 ASP A C 1
ATOM 546 O O . ASP A 1 70 ? 7.140 -9.438 6.383 1.00 80.19 70 ASP A O 1
ATOM 550 N N . GLY A 1 71 ? 6.573 -9.140 8.544 1.00 82.12 71 GLY A N 1
ATOM 551 C CA . GLY A 1 71 ? 7.446 -7.987 8.788 1.00 82.12 71 GLY A CA 1
ATOM 552 C C . GLY A 1 71 ? 6.996 -6.684 8.119 1.00 82.12 71 GLY A C 1
ATOM 553 O O . GLY A 1 71 ? 7.754 -5.717 8.102 1.00 82.12 71 GLY A O 1
ATOM 554 N N . VAL A 1 72 ? 5.787 -6.641 7.550 1.00 82.81 72 VAL A N 1
ATOM 555 C CA . VAL A 1 72 ? 5.281 -5.489 6.802 1.00 82.81 72 VAL A CA 1
ATOM 556 C C . VAL A 1 72 ? 3.930 -5.061 7.365 1.00 82.81 72 VAL A C 1
ATOM 558 O O . VAL A 1 72 ? 2.917 -5.735 7.169 1.00 82.81 72 VAL A O 1
ATOM 561 N N . TYR A 1 73 ? 3.896 -3.891 8.001 1.00 87.38 73 TYR A N 1
ATOM 562 C CA . TYR A 1 73 ? 2.705 -3.344 8.651 1.00 87.38 73 TYR A CA 1
ATOM 563 C C . TYR A 1 73 ? 2.348 -1.975 8.083 1.00 87.38 73 TYR A C 1
ATOM 565 O O . TYR A 1 73 ? 3.194 -1.238 7.574 1.00 87.38 73 TYR A O 1
ATOM 573 N N . GLN A 1 74 ? 1.069 -1.621 8.159 1.00 88.06 74 GLN A N 1
ATOM 574 C CA . GLN A 1 74 ? 0.610 -0.284 7.810 1.00 88.06 74 GLN A CA 1
ATOM 575 C C . GLN A 1 74 ? -0.172 0.318 8.972 1.00 88.06 74 GLN A C 1
ATOM 577 O O . GLN A 1 74 ? -1.122 -0.281 9.470 1.00 88.06 74 GLN A O 1
ATOM 582 N N . HIS A 1 75 ? 0.199 1.543 9.345 1.00 91.62 75 HIS A N 1
ATOM 583 C CA . HIS A 1 75 ? -0.507 2.347 10.337 1.00 91.62 75 HIS A CA 1
ATOM 584 C C . HIS A 1 75 ? -1.287 3.448 9.639 1.00 91.62 75 HIS A C 1
ATOM 586 O O . HIS A 1 75 ? -0.739 4.231 8.860 1.00 91.62 75 HIS A O 1
ATOM 592 N N . ILE A 1 76 ? -2.574 3.513 9.934 1.00 90.81 76 ILE A N 1
ATOM 593 C CA . ILE A 1 76 ? -3.497 4.460 9.333 1.00 90.81 76 ILE A CA 1
ATOM 594 C C . ILE A 1 76 ? -4.003 5.381 10.431 1.00 90.81 76 ILE A C 1
ATOM 596 O O . ILE A 1 76 ? -4.559 4.913 11.419 1.00 90.81 76 ILE A O 1
ATOM 600 N N . ASP A 1 77 ? -3.811 6.683 10.241 1.00 93.31 77 ASP A N 1
ATOM 601 C CA . ASP A 1 77 ? -4.416 7.717 11.079 1.00 93.31 77 ASP A CA 1
ATOM 602 C C . ASP A 1 77 ? -5.905 7.859 10.732 1.00 93.31 77 ASP A C 1
ATOM 604 O O . ASP A 1 77 ? -6.271 8.048 9.564 1.00 93.31 77 ASP A O 1
ATOM 608 N N . VAL A 1 78 ? -6.746 7.752 11.755 1.00 94.50 78 VAL A N 1
ATOM 609 C CA . VAL A 1 78 ? -8.198 7.864 11.675 1.00 94.50 78 VAL A CA 1
ATOM 610 C C . VAL A 1 78 ? -8.618 9.067 12.503 1.00 94.50 78 VAL A C 1
ATOM 612 O O . VAL A 1 78 ? -8.466 9.077 13.724 1.00 94.50 78 VAL A O 1
ATOM 615 N N . LEU A 1 79 ? -9.171 10.073 11.831 1.00 93.56 79 LEU A N 1
ATOM 616 C CA . LEU A 1 79 ? -9.748 11.242 12.478 1.00 93.56 79 LEU A CA 1
ATOM 617 C C . LEU A 1 79 ? -11.173 10.920 12.922 1.00 93.56 79 LEU A C 1
ATOM 619 O O . LEU A 1 79 ? -12.029 10.610 12.097 1.00 93.56 79 LEU A O 1
ATOM 623 N N . GLU A 1 80 ? -11.442 11.050 14.210 1.00 92.31 80 GLU A N 1
ATOM 624 C CA . GLU A 1 80 ? -12.782 10.937 14.766 1.00 92.31 80 GLU A CA 1
ATOM 625 C C . GLU A 1 80 ? -13.491 12.288 14.704 1.00 92.31 80 GLU A C 1
ATOM 627 O O . GLU A 1 80 ? -12.986 13.311 15.169 1.00 92.31 80 GLU A O 1
ATOM 632 N N . MET A 1 81 ? -14.692 12.288 14.147 1.00 90.50 81 MET A N 1
ATOM 633 C CA . MET A 1 81 ? -15.526 13.467 13.966 1.00 90.50 81 MET A CA 1
ATOM 634 C C . MET A 1 81 ? -16.863 13.282 14.686 1.00 90.50 81 MET A C 1
ATOM 636 O O . MET A 1 81 ? -17.259 12.166 15.021 1.00 90.50 81 MET A O 1
ATOM 640 N N . GLN A 1 82 ? -17.561 14.398 14.926 1.00 88.44 82 GLN A N 1
ATOM 641 C CA . GLN A 1 82 ? -18.859 14.416 15.615 1.00 88.44 82 GLN A CA 1
ATOM 642 C C . GLN A 1 82 ? -18.817 13.705 16.980 1.00 88.44 82 GLN A C 1
ATOM 644 O O . GLN A 1 82 ? -19.655 12.862 17.299 1.00 88.44 82 GLN A O 1
ATOM 649 N N . LYS A 1 83 ? -17.799 14.032 17.783 1.00 83.06 83 LYS A N 1
ATOM 650 C CA . LYS A 1 83 ? -17.669 13.542 19.157 1.00 83.06 83 LYS A CA 1
ATOM 651 C C . LYS A 1 83 ? -18.543 14.387 20.082 1.00 83.06 83 LYS A C 1
ATOM 653 O O . LYS A 1 83 ? -18.327 15.589 20.183 1.00 83.06 83 LYS A O 1
ATOM 658 N N . GLU A 1 84 ? -19.491 13.757 20.771 1.00 76.38 84 GLU A N 1
ATOM 659 C CA . GLU A 1 84 ? -20.272 14.420 21.828 1.00 76.38 84 GLU A CA 1
ATOM 660 C C . GLU A 1 84 ? -19.401 14.705 23.059 1.00 76.38 84 GLU A C 1
ATOM 662 O O . GLU A 1 84 ? -19.494 15.767 23.666 1.00 76.38 84 GLU A O 1
ATOM 667 N N . THR A 1 85 ? -18.499 13.776 23.395 1.00 72.50 85 THR A N 1
ATOM 668 C CA . THR A 1 85 ? -17.494 13.933 24.453 1.00 72.50 85 THR A CA 1
ATOM 669 C C . THR A 1 85 ? -16.157 13.322 24.027 1.00 72.50 85 THR A C 1
ATOM 671 O O . THR A 1 85 ? -16.079 12.517 23.097 1.00 72.50 85 THR A O 1
ATOM 674 N N . GLY A 1 86 ? -15.071 13.682 24.718 1.00 69.25 86 GLY A N 1
ATOM 675 C CA . GLY A 1 86 ? -13.731 13.148 24.441 1.00 69.25 86 GLY A CA 1
ATOM 676 C C . GLY A 1 86 ? -13.524 11.670 24.806 1.00 69.25 86 GLY A C 1
ATOM 677 O O . GLY A 1 86 ? -12.477 11.120 24.472 1.00 69.25 86 GLY A O 1
ATOM 678 N N . PHE A 1 87 ? -14.488 11.039 25.484 1.00 72.50 87 PHE A N 1
ATOM 679 C CA . PHE A 1 87 ? -14.362 9.684 26.036 1.00 72.50 87 PHE A CA 1
ATOM 680 C C . PHE A 1 87 ? -14.808 8.586 25.067 1.00 72.50 87 PHE A C 1
ATOM 682 O O . PHE A 1 87 ? -14.216 7.506 25.054 1.00 72.50 87 PHE A O 1
ATOM 689 N N . TRP A 1 88 ? -15.823 8.869 24.249 1.00 79.19 88 TRP A N 1
ATOM 690 C CA . TRP A 1 88 ? -16.399 7.922 23.295 1.00 79.19 88 TRP A CA 1
ATOM 691 C C . TRP A 1 88 ? -15.743 8.023 21.919 1.00 79.19 88 TRP A C 1
ATOM 693 O O . TRP A 1 88 ? -15.065 9.006 21.604 1.00 79.19 88 TRP A O 1
ATOM 703 N N . VAL A 1 89 ? -15.945 6.996 21.094 1.00 84.12 89 VAL A N 1
ATOM 704 C CA . VAL A 1 89 ? -15.574 7.036 19.675 1.00 84.12 89 VAL A CA 1
ATOM 705 C C . VAL A 1 89 ? -16.496 8.016 18.944 1.00 84.12 89 VAL A C 1
ATOM 707 O O . VAL A 1 89 ? -17.678 8.117 19.270 1.00 84.12 89 VAL A O 1
ATOM 710 N N . GLY A 1 90 ? -15.949 8.788 18.003 1.00 85.38 90 GLY A N 1
ATOM 711 C CA . GLY A 1 90 ? -16.753 9.706 17.186 1.00 85.38 90 GLY A CA 1
ATOM 712 C C . GLY A 1 90 ? -17.767 8.979 16.303 1.00 85.38 90 GLY A C 1
ATOM 713 O O . GLY A 1 90 ? -17.522 7.850 15.890 1.00 85.38 90 GLY A O 1
ATOM 714 N N . LYS A 1 91 ? -18.884 9.643 15.977 1.00 89.25 91 LYS A N 1
ATOM 715 C CA . LYS A 1 91 ? -19.928 9.085 15.093 1.00 89.25 91 LYS A CA 1
ATOM 716 C C . LYS A 1 91 ? -19.477 8.930 13.640 1.00 89.25 91 LYS A C 1
ATOM 718 O O . LYS A 1 91 ? -20.139 8.257 12.865 1.00 89.25 91 LYS A O 1
ATOM 723 N N . LEU A 1 92 ? -18.398 9.611 13.256 1.00 92.38 92 LEU A N 1
ATOM 724 C CA . LEU A 1 92 ? -17.803 9.507 11.930 1.00 92.38 92 LEU A CA 1
ATOM 725 C C . LEU A 1 92 ? -16.294 9.327 12.049 1.00 92.38 92 LEU A C 1
ATOM 727 O O . LEU A 1 92 ? -15.629 10.037 12.806 1.00 92.38 92 LEU A O 1
ATOM 731 N N . LEU A 1 93 ? -15.748 8.416 11.254 1.00 94.25 93 LEU A N 1
ATOM 732 C CA . LEU A 1 93 ? -14.335 8.064 11.224 1.00 94.25 93 LEU A CA 1
ATOM 733 C C . LEU A 1 93 ? -13.773 8.375 9.843 1.00 94.25 93 LEU A C 1
ATOM 735 O O . LEU A 1 93 ? -14.160 7.760 8.852 1.00 94.25 93 LEU A O 1
ATOM 739 N N . ARG A 1 94 ? -12.855 9.338 9.757 1.00 94.44 94 ARG A N 1
ATOM 740 C CA . ARG A 1 94 ? -12.308 9.811 8.486 1.00 94.44 94 ARG A CA 1
ATOM 741 C C . ARG A 1 94 ? -10.864 9.374 8.292 1.00 94.44 94 ARG A C 1
ATOM 743 O O . ARG A 1 94 ? -9.989 9.703 9.089 1.00 94.44 94 ARG A O 1
ATOM 750 N N . VAL A 1 95 ? -10.593 8.726 7.164 1.00 92.12 95 VAL A N 1
ATOM 751 C CA . VAL A 1 95 ? -9.259 8.268 6.769 1.00 92.12 95 VAL A CA 1
ATOM 752 C C . VAL A 1 95 ? -8.744 9.046 5.564 1.00 92.12 95 VAL A C 1
ATOM 754 O O . VAL A 1 95 ? -9.420 9.168 4.537 1.00 92.12 95 VAL A O 1
ATOM 757 N N . ALA A 1 96 ? -7.510 9.551 5.677 1.00 85.94 96 ALA A N 1
ATOM 758 C CA . ALA A 1 96 ? -6.796 10.276 4.619 1.00 85.94 96 ALA A CA 1
ATOM 759 C C . ALA A 1 96 ? -7.597 11.444 3.999 1.00 85.94 96 ALA A C 1
ATOM 761 O O . ALA A 1 96 ? -7.411 11.779 2.832 1.00 85.94 96 ALA A O 1
ATOM 762 N N . GLY A 1 97 ? -8.535 12.027 4.757 1.00 86.06 97 GLY A N 1
ATOM 763 C CA . GLY A 1 97 ? -9.406 13.114 4.297 1.00 86.06 97 GLY A CA 1
ATOM 764 C C . GLY A 1 97 ? -10.400 12.742 3.191 1.00 86.06 97 GLY A C 1
ATOM 765 O O . GLY A 1 97 ? -11.090 13.631 2.703 1.00 86.06 97 GLY A O 1
ATOM 766 N N . LYS A 1 98 ? -10.476 11.466 2.793 1.00 87.88 98 LYS A N 1
ATOM 767 C CA . LYS A 1 98 ? -11.252 11.011 1.630 1.00 87.88 98 LYS A CA 1
ATOM 768 C C . LYS A 1 98 ? -12.335 10.002 1.990 1.00 87.88 98 LYS A C 1
ATOM 770 O O . LYS A 1 98 ? -13.428 10.081 1.445 1.00 87.88 98 LYS A O 1
ATOM 775 N N . TYR A 1 99 ? -12.011 9.037 2.844 1.00 90.69 99 TYR A N 1
ATOM 776 C CA . TYR A 1 99 ? -12.920 7.948 3.192 1.00 90.69 99 TYR A CA 1
ATOM 777 C C . TYR A 1 99 ? -13.545 8.235 4.549 1.00 90.69 99 TYR A C 1
ATOM 779 O O . TYR A 1 99 ? -12.817 8.615 5.466 1.00 90.69 99 TYR A O 1
ATOM 787 N N . THR A 1 100 ? -14.856 8.058 4.662 1.00 94.31 100 THR A N 1
ATOM 788 C CA . THR A 1 100 ? -15.618 8.287 5.891 1.00 94.31 100 THR A CA 1
ATOM 789 C C . THR A 1 100 ? -16.413 7.032 6.199 1.00 94.31 100 THR A C 1
ATOM 791 O O . THR A 1 100 ? -17.044 6.500 5.294 1.00 94.31 100 THR A O 1
ATOM 794 N N . TYR A 1 101 ? -16.374 6.612 7.456 1.00 94.88 101 TYR A N 1
ATOM 795 C CA . TYR A 1 101 ? -17.058 5.435 7.986 1.00 94.88 101 TYR A CA 1
ATOM 796 C C . TYR A 1 101 ? -17.913 5.843 9.182 1.00 94.88 101 TYR A C 1
ATOM 798 O O . TYR A 1 101 ? -17.605 6.837 9.850 1.00 94.88 101 TYR A O 1
ATOM 806 N N . THR A 1 102 ? -18.976 5.097 9.443 1.00 93.75 102 THR A N 1
ATOM 807 C CA . THR A 1 102 ? -19.932 5.368 10.524 1.00 93.75 102 THR A CA 1
ATOM 808 C C . THR A 1 102 ? -19.585 4.639 11.819 1.00 93.75 102 THR A C 1
ATOM 810 O O . THR A 1 102 ? -19.897 5.132 12.902 1.00 93.75 102 THR A O 1
ATOM 813 N N . ASP A 1 103 ? -18.850 3.529 11.731 1.00 91.88 103 ASP A N 1
ATOM 814 C CA . ASP A 1 103 ? -18.370 2.781 12.889 1.00 91.88 103 ASP A CA 1
ATOM 815 C C . ASP A 1 103 ? -17.015 2.084 12.636 1.00 91.88 103 ASP A C 1
ATOM 817 O O . ASP A 1 103 ? -16.406 2.189 11.564 1.00 91.88 103 ASP A O 1
ATOM 821 N N . LEU A 1 104 ? -16.494 1.425 13.679 1.00 92.12 104 LEU A N 1
ATOM 822 C CA . LEU A 1 104 ? -15.197 0.747 13.639 1.00 92.12 104 LEU A CA 1
ATOM 823 C C . LEU A 1 104 ? -15.232 -0.560 12.835 1.00 92.12 104 LEU A C 1
ATOM 825 O O . LEU A 1 104 ? -14.216 -0.894 12.224 1.00 92.12 104 LEU A O 1
ATOM 829 N N . ASP A 1 105 ? -16.357 -1.276 12.814 1.00 93.38 105 ASP A N 1
ATOM 830 C CA . ASP A 1 105 ? -16.503 -2.540 12.090 1.00 93.38 105 ASP A CA 1
ATOM 831 C C . ASP A 1 105 ? -16.497 -2.290 10.576 1.00 93.38 105 ASP A C 1
ATOM 833 O O . ASP A 1 105 ? -15.735 -2.925 9.841 1.00 93.38 105 ASP A O 1
ATOM 837 N N . GLU A 1 106 ? -17.257 -1.293 10.118 1.00 93.62 106 GLU A N 1
ATOM 838 C CA . GLU A 1 106 ? -17.268 -0.795 8.741 1.00 93.62 106 GLU A CA 1
ATOM 839 C C . GLU A 1 106 ? -15.859 -0.358 8.318 1.00 93.62 106 GLU A C 1
ATOM 841 O O . GLU A 1 106 ? -15.332 -0.815 7.301 1.00 93.62 106 GLU A O 1
ATOM 846 N N . LEU A 1 107 ? -15.185 0.454 9.143 1.00 92.56 107 LEU A N 1
ATOM 847 C CA . LEU A 1 107 ? -13.801 0.870 8.905 1.00 92.56 107 LEU A CA 1
ATOM 848 C C . LEU A 1 107 ? -12.849 -0.334 8.787 1.00 92.56 107 LEU A C 1
ATOM 850 O O . LEU A 1 107 ? -11.998 -0.367 7.893 1.00 92.56 107 LEU A O 1
ATOM 854 N N . ILE A 1 108 ? -12.956 -1.330 9.669 1.00 91.44 108 ILE A N 1
ATOM 855 C CA . ILE A 1 108 ? -12.110 -2.529 9.616 1.00 91.44 108 ILE A CA 1
ATOM 856 C C . ILE A 1 108 ? -12.363 -3.298 8.319 1.00 91.44 108 ILE A C 1
ATOM 858 O O . ILE A 1 108 ? -11.406 -3.640 7.618 1.00 91.44 108 ILE A O 1
ATOM 862 N N . VAL A 1 109 ? -13.623 -3.586 7.998 1.00 90.38 109 VAL A N 1
ATOM 863 C CA . VAL A 1 109 ? -13.993 -4.445 6.869 1.00 90.38 109 VAL A CA 1
ATOM 864 C C . VAL A 1 109 ? -13.713 -3.746 5.544 1.00 90.38 109 VAL A C 1
ATOM 866 O O . VAL A 1 109 ? -12.971 -4.274 4.708 1.00 90.38 109 VAL A O 1
ATOM 869 N N . GLU A 1 110 ? -14.258 -2.549 5.356 1.00 88.62 110 GLU A N 1
ATOM 870 C CA . GLU A 1 110 ? -14.240 -1.849 4.075 1.00 88.62 110 GLU A CA 1
ATOM 871 C C . GLU A 1 110 ? -12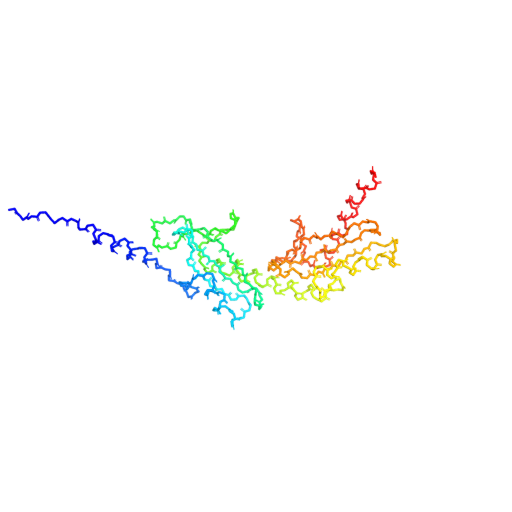.923 -1.128 3.795 1.00 88.62 110 GLU A C 1
ATOM 873 O O . GLU A 1 110 ? -12.574 -0.898 2.634 1.00 88.62 110 GLU A O 1
ATOM 878 N N . HIS A 1 111 ? -12.163 -0.775 4.836 1.00 87.00 111 HIS A N 1
ATOM 879 C CA . HIS A 1 111 ? -10.872 -0.121 4.665 1.00 87.00 111 HIS A CA 1
ATOM 880 C C . HIS A 1 111 ? -9.706 -1.081 4.844 1.00 87.00 111 HIS A C 1
ATOM 882 O O . HIS A 1 111 ? -8.950 -1.298 3.899 1.00 87.00 111 HIS A O 1
ATOM 888 N N . ALA A 1 112 ? -9.509 -1.620 6.049 1.00 86.94 112 ALA A N 1
ATOM 889 C CA . ALA A 1 112 ? -8.297 -2.366 6.376 1.00 86.94 112 ALA A CA 1
ATOM 890 C C . ALA A 1 112 ? -8.291 -3.746 5.705 1.00 86.94 112 ALA A C 1
ATOM 892 O O . ALA A 1 112 ? -7.421 -4.023 4.876 1.00 86.94 112 ALA A O 1
ATOM 893 N N . LYS A 1 113 ? -9.304 -4.578 5.975 1.00 85.88 113 LYS A N 1
ATOM 894 C CA . LYS A 1 113 ? -9.412 -5.938 5.427 1.00 85.88 113 LYS A CA 1
ATOM 895 C C . LYS A 1 113 ? -9.591 -5.934 3.911 1.00 85.88 113 LYS A C 1
ATOM 897 O O . LYS A 1 113 ? -8.925 -6.704 3.220 1.00 85.88 113 LYS A O 1
ATOM 902 N N . ALA A 1 114 ? -10.422 -5.042 3.365 1.00 84.88 114 ALA A N 1
ATOM 903 C CA . ALA A 1 114 ? -10.575 -4.910 1.916 1.00 84.88 114 ALA A CA 1
ATOM 904 C C . ALA A 1 114 ? -9.249 -4.559 1.224 1.00 84.88 114 ALA A C 1
ATOM 906 O O . ALA A 1 114 ? -8.912 -5.157 0.200 1.00 84.88 114 ALA A O 1
ATOM 907 N N . LYS A 1 115 ? -8.459 -3.639 1.796 1.00 82.50 115 LYS A N 1
ATOM 908 C CA . LYS A 1 115 ? -7.121 -3.316 1.284 1.00 82.50 115 LYS A CA 1
ATOM 909 C C . LYS A 1 115 ? -6.161 -4.491 1.414 1.00 82.50 115 LYS A C 1
ATOM 911 O O . LYS A 1 115 ? -5.461 -4.778 0.448 1.00 82.50 115 LYS A O 1
ATOM 916 N N . ALA A 1 116 ? -6.133 -5.174 2.556 1.00 82.38 116 ALA A N 1
ATOM 917 C CA . ALA A 1 116 ? -5.292 -6.350 2.758 1.00 82.38 116 ALA A CA 1
ATOM 918 C C . ALA A 1 116 ? -5.570 -7.425 1.701 1.00 82.38 116 ALA A C 1
ATOM 920 O O . ALA A 1 116 ? -4.660 -7.888 1.016 1.00 82.38 116 ALA A O 1
ATOM 921 N N . LYS A 1 117 ? -6.852 -7.735 1.484 1.00 82.50 117 LYS A N 1
ATOM 922 C CA . LYS A 1 117 ? -7.304 -8.673 0.452 1.00 82.50 117 LYS A CA 1
ATOM 923 C C . LYS A 1 117 ? -6.906 -8.216 -0.950 1.00 82.50 117 LYS A C 1
ATOM 925 O O . LYS A 1 117 ? -6.448 -9.024 -1.755 1.00 82.50 117 LYS A O 1
ATOM 930 N N . ALA A 1 118 ? -7.058 -6.926 -1.243 1.00 81.69 118 ALA A N 1
ATOM 931 C CA . ALA A 1 118 ? -6.638 -6.345 -2.512 1.00 81.69 118 ALA A CA 1
ATOM 932 C C . ALA A 1 118 ? -5.134 -6.506 -2.754 1.00 81.69 118 ALA A C 1
ATOM 934 O O . ALA A 1 118 ? -4.712 -6.821 -3.863 1.00 81.69 118 ALA A O 1
ATOM 935 N N . MET A 1 119 ? -4.332 -6.308 -1.710 1.00 81.12 119 MET A N 1
ATOM 936 C CA . MET A 1 119 ? -2.884 -6.466 -1.763 1.00 81.12 119 MET A CA 1
ATOM 937 C C . MET A 1 119 ? -2.475 -7.918 -1.945 1.00 81.12 119 MET A C 1
ATOM 939 O O . MET A 1 119 ? -1.665 -8.181 -2.825 1.00 81.12 119 MET A O 1
ATOM 943 N N . ALA A 1 120 ? -3.070 -8.849 -1.198 1.00 81.94 120 ALA A N 1
ATOM 944 C CA . ALA A 1 120 ? -2.812 -10.276 -1.365 1.00 81.94 120 ALA A CA 1
ATOM 945 C C . ALA A 1 120 ? -3.127 -10.732 -2.800 1.00 81.94 120 ALA A C 1
ATOM 947 O O . ALA A 1 120 ? -2.271 -11.314 -3.464 1.00 81.94 120 ALA A O 1
ATOM 948 N N . ARG A 1 121 ? -4.307 -10.364 -3.325 1.00 84.50 121 ARG A N 1
ATOM 949 C CA . ARG A 1 121 ? -4.692 -10.656 -4.716 1.00 84.50 121 ARG A CA 1
ATOM 950 C C . ARG A 1 121 ? -3.722 -10.024 -5.711 1.00 84.50 121 ARG A C 1
ATOM 952 O O . ARG A 1 121 ? -3.266 -10.689 -6.634 1.00 84.50 121 ARG A O 1
ATOM 959 N N . GLY A 1 122 ? -3.404 -8.745 -5.515 1.00 84.38 122 GLY A N 1
ATOM 960 C CA . GLY A 1 122 ? -2.504 -8.003 -6.390 1.00 84.38 122 GLY A CA 1
ATOM 961 C C . GLY A 1 122 ? -1.096 -8.595 -6.415 1.00 84.38 122 GLY A C 1
ATOM 962 O O . GLY A 1 122 ? -0.505 -8.695 -7.483 1.00 84.38 122 GLY A O 1
ATOM 963 N N . MET A 1 123 ? -0.575 -9.035 -5.266 1.00 81.12 123 MET A N 1
ATOM 964 C CA . MET A 1 123 ? 0.703 -9.743 -5.172 1.00 81.12 123 MET A CA 1
ATOM 965 C C . MET A 1 123 ? 0.663 -11.066 -5.932 1.00 81.12 123 MET A C 1
ATOM 967 O O . MET A 1 123 ? 1.519 -11.298 -6.778 1.00 81.12 123 MET A O 1
ATOM 971 N N . GLU A 1 124 ? -0.342 -11.903 -5.682 1.00 85.31 124 GLU A N 1
ATOM 972 C CA . GLU A 1 124 ? -0.464 -13.220 -6.314 1.00 85.31 124 GLU A CA 1
ATOM 973 C C . GLU A 1 124 ? -0.611 -13.122 -7.842 1.00 85.31 124 GLU A C 1
ATOM 975 O O . GLU A 1 124 ? -0.026 -13.900 -8.597 1.00 85.31 124 GLU A O 1
ATOM 980 N N . GLU A 1 125 ? -1.387 -12.150 -8.320 1.00 89.06 125 GLU A N 1
ATOM 981 C CA . GLU A 1 125 ? -1.570 -11.891 -9.748 1.00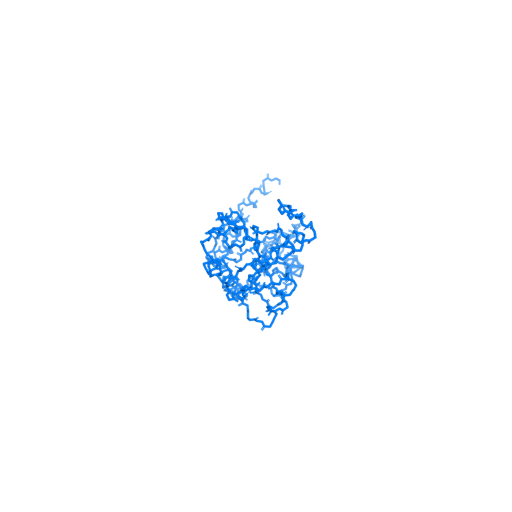 89.06 125 GLU A CA 1
ATOM 982 C C . GLU A 1 125 ? -0.282 -11.364 -10.391 1.00 89.06 125 GLU A C 1
ATOM 984 O O . GLU A 1 125 ? 0.143 -11.852 -11.438 1.00 89.06 125 GLU A O 1
ATOM 989 N N . LEU A 1 126 ? 0.372 -10.396 -9.747 1.00 87.94 126 LEU A N 1
ATOM 990 C CA . LEU A 1 126 ? 1.566 -9.754 -10.279 1.00 87.94 126 LEU A CA 1
ATOM 991 C C . LEU A 1 126 ? 2.759 -10.715 -10.275 1.00 87.94 126 LEU A C 1
ATOM 993 O O . LEU A 1 126 ? 3.464 -10.783 -11.275 1.00 87.94 126 LEU A O 1
ATOM 997 N N . MET A 1 127 ? 2.932 -11.531 -9.232 1.00 85.44 127 MET A N 1
ATOM 998 C CA . MET A 1 127 ? 3.997 -12.540 -9.160 1.00 85.44 127 MET A CA 1
ATOM 999 C C . MET A 1 127 ? 3.882 -13.633 -10.230 1.00 85.44 127 MET A C 1
ATOM 1001 O O . MET A 1 127 ? 4.896 -14.212 -10.615 1.00 85.44 127 MET A O 1
ATOM 1005 N N . ARG A 1 128 ? 2.672 -13.903 -10.737 1.00 90.00 128 ARG A N 1
ATOM 1006 C CA . ARG A 1 128 ? 2.436 -14.856 -11.835 1.00 90.00 128 ARG A CA 1
ATOM 1007 C C . ARG A 1 128 ? 2.643 -14.255 -13.228 1.00 90.00 128 ARG A C 1
ATOM 1009 O O . ARG A 1 128 ? 2.609 -14.984 -14.216 1.00 90.00 128 ARG A O 1
ATOM 1016 N N . HIS A 1 129 ? 2.844 -12.943 -13.331 1.00 93.50 129 HIS A N 1
ATOM 1017 C CA . HIS A 1 129 ? 2.960 -12.254 -14.611 1.00 93.50 129 HIS A CA 1
ATOM 1018 C C . HIS A 1 129 ? 4.385 -12.343 -15.190 1.00 93.50 129 HIS A C 1
ATOM 1020 O O . HIS A 1 129 ? 5.369 -12.177 -14.475 1.00 93.50 129 HIS A O 1
ATOM 1026 N N . ASP A 1 130 ? 4.517 -12.503 -16.512 1.00 92.81 130 ASP A N 1
ATOM 1027 C CA . ASP A 1 130 ? 5.809 -12.679 -17.209 1.00 92.81 130 ASP A CA 1
ATOM 1028 C C . ASP A 1 130 ? 6.784 -11.498 -17.028 1.00 92.81 130 ASP A C 1
ATOM 1030 O O . ASP A 1 130 ? 8.003 -11.650 -17.090 1.00 92.81 130 ASP A O 1
ATOM 1034 N N . LYS A 1 131 ? 6.243 -10.291 -16.834 1.00 93.19 131 LYS A N 1
ATOM 1035 C CA . LYS A 1 131 ? 7.018 -9.069 -16.561 1.00 93.19 131 LYS A CA 1
ATOM 1036 C C . LYS A 1 131 ? 7.472 -8.916 -15.117 1.00 93.19 131 LYS A C 1
ATOM 1038 O O . LYS A 1 131 ? 8.219 -7.973 -14.853 1.00 93.19 131 LYS A O 1
ATOM 1043 N N . TYR A 1 132 ? 7.040 -9.774 -14.201 1.00 93.50 132 TYR A N 1
ATOM 1044 C CA . TYR A 1 132 ? 7.489 -9.696 -12.821 1.00 93.50 132 TYR A CA 1
ATOM 1045 C C . TYR A 1 132 ? 8.905 -10.237 -12.649 1.00 93.50 132 TYR A C 1
ATOM 1047 O O . TYR A 1 132 ? 9.295 -11.245 -13.229 1.00 93.50 132 TYR A O 1
ATOM 1055 N N . GLN A 1 133 ? 9.675 -9.540 -11.824 1.00 90.44 133 GLN A N 1
ATOM 1056 C CA . GLN A 1 133 ? 11.004 -9.919 -11.392 1.00 90.44 133 GLN A CA 1
ATOM 1057 C C . GLN A 1 133 ? 10.993 -10.007 -9.868 1.00 90.44 133 GLN A C 1
ATOM 1059 O O . GLN A 1 133 ? 10.748 -9.012 -9.182 1.00 90.44 133 GLN A O 1
ATOM 1064 N N . SER A 1 134 ? 11.310 -11.190 -9.338 1.00 86.88 134 SER A N 1
ATOM 1065 C CA . SER A 1 134 ? 11.506 -11.414 -7.899 1.00 86.88 134 SER A CA 1
ATOM 1066 C C . SER A 1 134 ? 12.864 -10.861 -7.453 1.00 86.88 134 SER A C 1
ATOM 1068 O O . SER A 1 134 ? 13.765 -11.601 -7.063 1.00 86.88 134 SER A O 1
ATOM 1070 N N . ARG A 1 135 ? 13.046 -9.551 -7.612 1.00 86.25 135 ARG A N 1
ATOM 1071 C CA . ARG A 1 135 ? 14.285 -8.818 -7.345 1.00 86.25 135 ARG A CA 1
ATOM 1072 C C . ARG A 1 135 ? 13.962 -7.475 -6.712 1.00 86.25 135 ARG A C 1
ATOM 1074 O O . ARG A 1 135 ? 12.851 -6.960 -6.850 1.00 86.25 135 ARG A O 1
ATOM 1081 N N . SER A 1 136 ? 14.948 -6.869 -6.064 1.00 89.19 136 SER A N 1
ATOM 1082 C CA . SER A 1 136 ? 14.828 -5.485 -5.617 1.00 89.19 136 SER A CA 1
ATOM 1083 C C . SER A 1 136 ? 14.720 -4.524 -6.808 1.00 89.19 136 SER A C 1
ATOM 1085 O O . SER A 1 136 ? 15.079 -4.843 -7.950 1.00 89.19 136 SER A O 1
ATOM 1087 N N . ARG A 1 137 ? 14.275 -3.292 -6.541 1.00 91.56 137 ARG A N 1
ATOM 1088 C CA . ARG A 1 137 ? 14.253 -2.233 -7.557 1.00 91.56 137 ARG A CA 1
ATOM 1089 C C . ARG A 1 137 ? 15.635 -2.013 -8.182 1.00 91.56 137 ARG A C 1
ATOM 1091 O O . ARG A 1 137 ? 15.739 -1.963 -9.402 1.00 91.56 137 ARG A O 1
ATOM 1098 N N . GLY A 1 138 ? 16.688 -1.928 -7.367 1.00 93.00 138 GLY A N 1
ATOM 1099 C CA . GLY A 1 138 ? 18.048 -1.677 -7.858 1.00 93.00 138 GLY A CA 1
ATOM 1100 C C . GLY A 1 138 ? 18.573 -2.790 -8.771 1.00 93.00 138 GLY A C 1
ATOM 1101 O O . GLY A 1 138 ? 19.203 -2.520 -9.790 1.00 93.00 138 GLY A O 1
ATOM 1102 N N . GLU A 1 139 ? 18.270 -4.048 -8.460 1.00 93.25 139 GLU A N 1
ATOM 1103 C CA . GLU A 1 139 ? 18.620 -5.186 -9.320 1.00 93.25 139 GLU A CA 1
ATOM 1104 C C . GLU A 1 139 ? 17.799 -5.215 -10.613 1.00 93.25 139 GLU A C 1
ATOM 1106 O O . GLU A 1 139 ? 18.325 -5.538 -11.679 1.00 93.25 139 GLU A O 1
ATOM 1111 N N . THR A 1 140 ? 16.524 -4.833 -10.539 1.00 94.56 140 THR A N 1
ATOM 1112 C CA . THR A 1 140 ? 15.650 -4.712 -11.713 1.00 94.56 140 THR A CA 1
ATOM 1113 C C . THR A 1 140 ? 16.150 -3.618 -12.661 1.00 94.56 140 THR A C 1
ATOM 1115 O O . THR A 1 140 ? 16.187 -3.823 -13.874 1.00 94.56 140 THR A O 1
ATOM 1118 N N . GLU A 1 141 ? 16.610 -2.480 -12.132 1.00 95.38 141 GLU A N 1
ATOM 1119 C CA . GLU A 1 141 ? 17.209 -1.396 -12.923 1.00 95.38 141 GLU A CA 1
ATOM 1120 C C . GLU A 1 141 ? 18.515 -1.832 -13.616 1.00 95.38 141 GLU A C 1
ATOM 1122 O O . GLU A 1 141 ? 18.716 -1.546 -14.803 1.00 95.38 141 GLU A O 1
ATOM 1127 N N . LYS A 1 142 ? 19.380 -2.579 -12.914 1.00 95.94 142 LYS A N 1
ATOM 1128 C CA . LYS A 1 142 ? 20.596 -3.171 -13.502 1.00 95.94 142 LYS A CA 1
ATOM 1129 C C . LYS A 1 142 ? 20.251 -4.131 -14.639 1.00 95.94 142 LYS A C 1
ATOM 1131 O O . LYS A 1 142 ? 20.795 -4.001 -15.732 1.00 95.94 142 LYS A O 1
ATOM 1136 N N . TRP A 1 143 ? 19.298 -5.036 -14.412 1.00 95.56 143 TRP A N 1
ATOM 1137 C CA . TRP A 1 143 ? 18.850 -5.991 -15.426 1.00 95.56 143 TRP A CA 1
ATOM 1138 C C . TRP A 1 143 ? 18.285 -5.301 -16.674 1.00 95.56 143 TRP A C 1
ATOM 1140 O O . TRP A 1 143 ? 18.651 -5.666 -17.789 1.00 95.56 143 TRP A O 1
ATOM 1150 N N . LEU A 1 144 ? 17.453 -4.267 -16.500 1.00 94.75 144 LEU A N 1
ATOM 1151 C CA . LEU A 1 144 ? 16.924 -3.474 -17.617 1.00 94.75 144 LEU A CA 1
ATOM 1152 C C . LEU A 1 144 ? 18.040 -2.810 -18.424 1.00 94.75 144 LEU A C 1
ATOM 1154 O O . LEU A 1 144 ? 17.959 -2.745 -19.649 1.00 94.75 144 LEU A O 1
ATOM 1158 N N . THR A 1 145 ? 19.078 -2.324 -17.746 1.00 94.56 145 THR A N 1
ATOM 1159 C CA . THR A 1 145 ? 20.234 -1.708 -18.403 1.00 94.56 145 THR A CA 1
ATOM 1160 C C . THR A 1 145 ? 20.972 -2.728 -19.260 1.00 94.56 145 THR A C 1
ATOM 1162 O O . THR A 1 145 ? 21.082 -2.518 -20.465 1.00 94.56 145 THR A O 1
ATOM 1165 N N . THR A 1 146 ? 21.346 -3.877 -18.689 1.00 95.00 146 THR A N 1
ATOM 1166 C CA . THR A 1 146 ? 22.013 -4.960 -19.426 1.00 95.00 146 THR A CA 1
ATOM 1167 C C . THR A 1 146 ? 21.173 -5.462 -20.602 1.00 95.00 146 THR A C 1
ATOM 1169 O O . THR A 1 146 ? 21.696 -5.658 -21.695 1.00 95.00 146 THR A O 1
ATOM 1172 N N . TYR A 1 147 ? 19.862 -5.636 -20.413 1.00 93.12 147 TYR A N 1
ATOM 1173 C CA . TYR A 1 147 ? 18.973 -6.117 -21.471 1.00 93.12 147 TYR A CA 1
ATOM 1174 C C . TYR A 1 147 ? 18.938 -5.168 -22.678 1.00 93.12 147 TYR A C 1
ATOM 1176 O O . TYR A 1 147 ? 19.010 -5.621 -23.823 1.00 93.12 147 TYR A O 1
ATOM 1184 N N . VAL A 1 148 ? 18.847 -3.857 -22.428 1.00 92.75 148 VAL A N 1
ATOM 1185 C CA . VAL A 1 148 ? 18.827 -2.826 -23.479 1.00 92.75 148 VAL A CA 1
ATOM 1186 C C . VAL A 1 148 ? 20.215 -2.599 -24.082 1.00 92.75 148 VAL A C 1
ATOM 1188 O O . VAL A 1 148 ? 20.304 -2.308 -25.268 1.00 92.75 148 VAL A O 1
ATOM 1191 N N . ASP A 1 149 ? 21.303 -2.775 -23.327 1.00 91.62 149 ASP A N 1
ATOM 1192 C CA . ASP A 1 149 ? 22.664 -2.719 -23.881 1.00 91.62 149 ASP A CA 1
ATOM 1193 C C . ASP A 1 149 ? 22.906 -3.823 -24.919 1.00 91.62 149 ASP A C 1
ATOM 1195 O O . ASP A 1 149 ? 23.516 -3.566 -25.957 1.00 91.62 149 ASP A O 1
ATOM 1199 N N . VAL A 1 150 ? 22.377 -5.027 -24.672 1.00 93.62 150 VAL A N 1
ATOM 1200 C CA . VAL A 1 150 ? 22.423 -6.153 -25.622 1.00 93.62 150 VAL A CA 1
ATOM 1201 C C . VAL A 1 150 ? 21.430 -5.964 -26.777 1.00 93.62 150 VAL A C 1
ATOM 1203 O O . VAL A 1 150 ? 21.682 -6.415 -27.891 1.00 93.62 150 VAL A O 1
ATOM 1206 N N . ASN A 1 151 ? 20.309 -5.273 -26.542 1.00 91.12 151 ASN A N 1
ATOM 1207 C CA . ASN A 1 151 ? 19.250 -5.040 -27.530 1.00 91.12 151 ASN A CA 1
ATOM 1208 C C . ASN A 1 151 ? 19.001 -3.532 -27.741 1.00 91.12 151 ASN A C 1
ATOM 1210 O O . ASN A 1 151 ? 17.925 -3.039 -27.391 1.00 91.12 151 ASN A O 1
ATOM 1214 N N . PRO A 1 152 ? 19.950 -2.782 -28.335 1.00 84.75 152 PRO A N 1
ATOM 1215 C CA . PRO A 1 152 ? 19.952 -1.312 -28.318 1.00 84.75 152 PRO A CA 1
ATOM 1216 C C . PRO A 1 152 ? 18.752 -0.657 -29.017 1.00 84.75 152 PRO A C 1
ATOM 1218 O O . PRO A 1 152 ? 18.398 0.474 -28.688 1.00 84.75 152 PRO A O 1
ATOM 1221 N N . ASN A 1 153 ? 18.098 -1.375 -29.934 1.00 86.94 153 ASN A N 1
ATOM 1222 C CA . ASN A 1 153 ? 16.919 -0.907 -30.669 1.00 86.94 153 ASN A CA 1
ATOM 1223 C C . ASN A 1 153 ? 15.588 -1.259 -29.976 1.00 86.94 153 ASN A C 1
ATOM 1225 O O . ASN A 1 153 ? 14.524 -1.086 -30.569 1.00 86.94 153 ASN A O 1
ATOM 1229 N N . ARG A 1 154 ? 15.621 -1.798 -28.749 1.00 85.75 154 ARG A N 1
ATOM 1230 C CA . ARG A 1 154 ? 14.424 -2.197 -27.998 1.00 85.75 154 ARG A CA 1
ATOM 1231 C C . ARG A 1 154 ? 14.317 -1.440 -26.681 1.00 85.75 154 ARG A C 1
ATOM 1233 O O . ARG A 1 154 ? 15.281 -1.324 -25.931 1.00 85.75 154 ARG A O 1
ATOM 1240 N N . SER A 1 155 ? 13.101 -1.000 -26.372 1.00 90.25 155 SER A N 1
ATOM 1241 C CA . SER A 1 155 ? 12.727 -0.596 -25.020 1.00 90.25 155 SER A CA 1
ATOM 1242 C C . SER A 1 155 ? 12.320 -1.821 -24.199 1.00 90.25 155 SER A C 1
ATOM 1244 O O . SER A 1 155 ? 11.853 -2.829 -24.735 1.00 90.25 155 SER A O 1
ATOM 1246 N N . ALA A 1 156 ? 12.500 -1.741 -22.883 1.00 93.50 156 ALA A N 1
ATOM 1247 C CA . ALA A 1 156 ? 12.167 -2.816 -21.960 1.00 93.50 156 ALA A CA 1
ATOM 1248 C C . ALA A 1 156 ? 11.533 -2.265 -20.685 1.00 93.50 156 ALA A C 1
ATOM 1250 O O . ALA A 1 156 ? 11.834 -1.152 -20.250 1.00 93.50 156 ALA A O 1
ATOM 1251 N N . TYR A 1 157 ? 10.661 -3.063 -20.075 1.00 95.44 157 TYR A N 1
ATOM 1252 C CA . TYR A 1 157 ? 10.077 -2.768 -18.775 1.00 95.44 157 TYR A CA 1
ATOM 1253 C C . TYR A 1 157 ? 9.868 -4.052 -17.975 1.00 95.44 157 TYR A C 1
ATOM 1255 O O . TYR A 1 157 ? 9.704 -5.132 -18.545 1.00 95.44 157 TYR A O 1
ATOM 1263 N N . ALA A 1 158 ? 9.885 -3.913 -16.657 1.00 96.06 158 ALA A N 1
ATOM 1264 C CA . ALA A 1 158 ? 9.695 -4.987 -15.699 1.00 96.06 158 ALA A CA 1
ATOM 1265 C C . ALA A 1 158 ? 8.961 -4.465 -14.460 1.00 96.06 158 ALA A C 1
ATOM 1267 O O . ALA A 1 158 ? 9.019 -3.276 -14.137 1.00 96.06 158 ALA A O 1
ATOM 1268 N N . LEU A 1 159 ? 8.272 -5.372 -13.780 1.00 94.94 159 LEU A N 1
ATOM 1269 C CA . LEU A 1 159 ? 7.597 -5.130 -12.514 1.00 94.94 159 LEU A CA 1
ATOM 1270 C C . LEU A 1 159 ? 8.411 -5.764 -11.384 1.00 94.94 159 LEU A C 1
ATOM 1272 O O . LEU A 1 159 ? 8.876 -6.889 -11.527 1.00 94.94 159 LEU A O 1
ATOM 1276 N N . CYS A 1 160 ? 8.556 -5.083 -10.255 1.00 92.06 160 CYS A N 1
ATOM 1277 C CA . CYS A 1 160 ? 9.152 -5.659 -9.048 1.00 92.06 160 CYS A CA 1
ATOM 1278 C C . CYS A 1 160 ? 8.457 -5.130 -7.789 1.00 92.06 160 CYS A C 1
ATOM 1280 O O . CYS A 1 160 ? 7.754 -4.120 -7.832 1.00 92.06 160 CYS A O 1
ATOM 1282 N N . ILE A 1 161 ? 8.625 -5.813 -6.660 1.00 87.06 161 ILE A N 1
ATOM 1283 C CA . ILE A 1 161 ? 8.000 -5.414 -5.391 1.00 87.06 161 ILE A CA 1
ATOM 1284 C C . ILE A 1 161 ? 8.650 -4.145 -4.815 1.00 87.06 161 ILE A C 1
ATOM 1286 O O . ILE A 1 161 ? 9.860 -3.942 -4.953 1.00 87.06 161 ILE A O 1
ATOM 1290 N N . ASP A 1 162 ? 7.858 -3.282 -4.170 1.00 87.56 162 ASP A N 1
ATOM 1291 C CA . ASP A 1 162 ? 8.386 -2.218 -3.313 1.00 87.56 162 ASP A CA 1
ATOM 1292 C C . ASP A 1 162 ? 8.430 -2.697 -1.860 1.00 87.56 162 ASP A C 1
ATOM 1294 O O . ASP A 1 162 ? 7.418 -2.725 -1.163 1.00 87.56 162 ASP A O 1
ATOM 1298 N N . THR A 1 163 ? 9.617 -3.063 -1.383 1.00 76.12 163 THR A N 1
ATOM 1299 C CA . THR A 1 163 ? 9.800 -3.528 -0.002 1.00 76.12 163 THR A CA 1
ATOM 1300 C C . THR A 1 163 ? 9.651 -2.417 1.036 1.00 76.12 163 THR A C 1
ATOM 1302 O O . THR A 1 163 ? 9.508 -2.714 2.217 1.00 76.12 163 THR A O 1
ATOM 1305 N N . LYS A 1 164 ? 9.679 -1.140 0.628 1.00 80.12 164 LYS A N 1
ATOM 1306 C CA . LYS A 1 164 ? 9.570 0.005 1.545 1.00 80.12 164 LYS A CA 1
ATOM 1307 C C . LYS A 1 164 ? 8.135 0.475 1.744 1.00 80.12 164 LYS A C 1
ATOM 1309 O O . LYS A 1 164 ? 7.837 1.110 2.751 1.00 80.12 164 LYS A O 1
ATOM 1314 N N . HIS A 1 165 ? 7.260 0.204 0.779 1.00 80.62 165 HIS A N 1
ATOM 1315 C CA . HIS A 1 165 ? 5.888 0.695 0.787 1.00 80.62 165 HIS A CA 1
ATOM 1316 C C . HIS A 1 165 ? 4.920 -0.480 0.605 1.00 80.62 165 HIS A C 1
ATOM 1318 O O . HIS A 1 165 ? 4.730 -0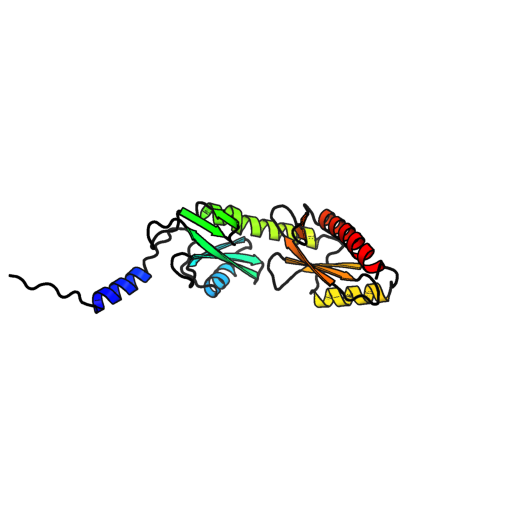.958 -0.515 1.00 80.62 165 HIS A O 1
ATOM 1324 N N . PRO A 1 166 ? 4.273 -0.939 1.689 1.00 72.81 166 PRO A N 1
ATOM 1325 C CA . PRO A 1 166 ? 3.337 -2.053 1.629 1.00 72.81 166 PRO A CA 1
ATOM 1326 C C . PRO A 1 166 ? 2.230 -1.821 0.590 1.00 72.81 166 PRO A C 1
ATOM 1328 O O . PRO A 1 166 ? 1.593 -0.763 0.570 1.00 72.81 166 PRO A O 1
ATOM 1331 N N . GLY A 1 167 ? 1.995 -2.808 -0.277 1.00 77.62 167 GLY A N 1
ATOM 1332 C CA . GLY A 1 167 ? 0.992 -2.728 -1.346 1.00 77.62 167 GLY A CA 1
ATOM 1333 C C . GLY A 1 167 ? 1.401 -1.925 -2.577 1.00 77.62 167 GLY A C 1
ATOM 1334 O O . GLY A 1 167 ? 0.566 -1.711 -3.463 1.00 77.62 167 GLY A O 1
ATOM 1335 N N . TYR A 1 168 ? 2.657 -1.482 -2.635 1.00 86.81 168 TYR A N 1
ATOM 1336 C CA . TYR A 1 168 ? 3.234 -0.858 -3.812 1.00 86.81 168 TYR A CA 1
ATOM 1337 C C . TYR A 1 168 ? 4.188 -1.803 -4.540 1.00 86.81 168 TYR A C 1
ATOM 1339 O O . TYR A 1 168 ? 4.836 -2.685 -3.977 1.00 86.81 168 TYR A O 1
ATOM 1347 N N . PHE A 1 169 ? 4.271 -1.567 -5.837 1.00 91.00 169 PHE A N 1
ATOM 1348 C CA . PHE A 1 169 ? 5.176 -2.207 -6.766 1.00 91.00 169 PHE A CA 1
ATOM 1349 C C . PHE A 1 169 ? 5.838 -1.122 -7.602 1.00 91.00 169 PHE A C 1
ATOM 1351 O O . PHE A 1 169 ? 5.322 -0.011 -7.756 1.00 91.00 169 PHE A O 1
ATOM 1358 N N . TRP A 1 170 ? 6.968 -1.464 -8.193 1.00 93.88 170 TRP A N 1
ATOM 1359 C CA . TRP A 1 170 ? 7.647 -0.631 -9.164 1.00 93.88 170 TRP A CA 1
ATOM 1360 C C . TRP A 1 170 ? 7.412 -1.179 -10.560 1.00 93.88 170 TRP A C 1
ATOM 1362 O O . TRP A 1 170 ? 7.696 -2.341 -10.829 1.00 93.88 170 TRP A O 1
ATOM 1372 N N . LEU A 1 171 ? 6.941 -0.319 -11.459 1.00 95.56 171 LEU A N 1
ATOM 1373 C CA . LEU A 1 171 ? 7.052 -0.518 -12.897 1.00 95.56 171 LEU A CA 1
ATOM 1374 C C . LEU A 1 171 ? 8.290 0.241 -13.368 1.00 95.56 171 LEU A C 1
ATOM 1376 O O . LEU A 1 171 ? 8.268 1.465 -13.511 1.00 95.56 171 LEU A O 1
ATOM 1380 N N . CYS A 1 172 ? 9.376 -0.492 -13.582 1.00 95.56 172 CYS A N 1
ATOM 1381 C CA . CYS A 1 172 ? 10.643 0.044 -14.058 1.00 95.56 172 CYS A CA 1
ATOM 1382 C C . CYS A 1 172 ? 10.734 -0.109 -15.573 1.00 95.56 172 CYS A C 1
ATOM 1384 O O . CYS A 1 172 ? 10.416 -1.170 -16.106 1.00 95.56 172 CYS A O 1
ATOM 1386 N N . PHE A 1 173 ? 11.196 0.920 -16.277 1.00 94.50 173 PHE A N 1
ATOM 1387 C CA . PHE A 1 173 ? 11.381 0.859 -17.723 1.00 94.50 173 PHE A CA 1
ATOM 1388 C C . PHE A 1 173 ? 12.599 1.646 -18.199 1.00 94.50 173 PHE A C 1
ATOM 1390 O O . PHE A 1 173 ? 13.005 2.637 -17.591 1.00 94.50 173 PHE A O 1
ATOM 1397 N N . LYS A 1 174 ? 13.167 1.199 -19.319 1.00 92.19 174 LYS A N 1
ATOM 1398 C CA . LYS A 1 174 ? 14.267 1.844 -20.037 1.00 92.19 174 LYS A CA 1
ATOM 1399 C C . LYS A 1 174 ? 13.926 1.877 -21.523 1.00 92.19 174 LYS A C 1
ATOM 1401 O O . LYS A 1 174 ? 13.448 0.894 -22.086 1.00 92.19 174 LYS A O 1
ATOM 1406 N N . VAL A 1 175 ? 14.125 3.032 -22.141 1.00 88.94 175 VAL A N 1
ATOM 1407 C CA . VAL A 1 175 ? 13.570 3.355 -23.467 1.00 88.94 175 VAL A CA 1
ATOM 1408 C C . VAL A 1 175 ? 14.588 3.093 -24.559 1.00 88.94 175 VAL A C 1
ATOM 1410 O O . VAL A 1 175 ? 14.277 2.515 -25.592 1.00 88.94 175 VAL A O 1
ATOM 1413 N N . SER A 1 176 ? 15.809 3.530 -24.295 1.00 87.56 176 SER A N 1
ATOM 1414 C CA . SER A 1 176 ? 16.968 3.419 -25.161 1.00 87.56 176 SER A CA 1
ATOM 1415 C C . SER A 1 176 ? 18.214 3.203 -24.314 1.00 87.56 176 SER A C 1
ATOM 1417 O O . SER A 1 176 ? 18.212 3.398 -23.090 1.00 87.56 176 SER A O 1
ATOM 1419 N N . ARG A 1 177 ? 19.315 2.860 -24.978 1.00 87.31 177 ARG A N 1
ATOM 1420 C CA . ARG A 1 177 ? 20.619 2.675 -24.342 1.00 87.31 177 ARG A CA 1
ATOM 1421 C C . ARG A 1 177 ? 21.068 3.893 -23.527 1.00 87.31 177 ARG A C 1
ATOM 1423 O O . ARG A 1 177 ? 21.483 3.743 -22.380 1.00 87.31 177 ARG A O 1
ATOM 1430 N N . THR A 1 178 ? 20.889 5.095 -24.074 1.00 86.44 178 THR A N 1
ATOM 1431 C CA . THR A 1 178 ? 21.285 6.369 -23.449 1.00 86.44 178 THR A CA 1
ATOM 1432 C C . THR A 1 178 ? 20.311 6.856 -22.374 1.00 86.44 178 THR A C 1
ATOM 1434 O O . THR A 1 178 ? 20.696 7.631 -21.500 1.00 86.44 178 THR A O 1
ATOM 1437 N N . SER A 1 179 ? 19.053 6.402 -22.398 1.00 87.75 179 SER A N 1
ATOM 1438 C CA . SER A 1 179 ? 18.051 6.808 -21.406 1.00 87.75 179 SER A CA 1
ATOM 1439 C C . SER A 1 179 ? 18.341 6.228 -20.019 1.00 87.75 179 SER A C 1
ATOM 1441 O O . SER A 1 179 ? 18.776 5.082 -19.888 1.00 87.75 179 SER A O 1
ATOM 1443 N N . LYS A 1 180 ? 18.056 6.990 -18.961 1.00 90.38 180 LYS A N 1
ATOM 1444 C CA . LYS A 1 180 ? 18.062 6.456 -17.591 1.00 90.38 180 LYS A CA 1
ATOM 1445 C C . LYS A 1 180 ? 16.864 5.526 -17.384 1.00 90.38 180 LYS A C 1
ATOM 1447 O O . LYS A 1 180 ? 15.833 5.687 -18.035 1.00 90.38 180 LYS A O 1
ATOM 1452 N N . VAL A 1 181 ? 16.994 4.572 -16.462 1.00 92.88 181 VAL A N 1
ATOM 1453 C CA . VAL A 1 181 ? 15.852 3.757 -16.031 1.00 92.88 181 VAL A CA 1
ATOM 1454 C C . VAL A 1 181 ? 14.900 4.633 -15.219 1.00 92.88 181 VAL A C 1
ATOM 1456 O O . VAL A 1 181 ? 15.334 5.412 -14.371 1.00 92.88 181 VAL A O 1
ATOM 1459 N N . ILE A 1 182 ? 13.603 4.517 -15.487 1.00 92.00 182 ILE A N 1
ATOM 1460 C CA . ILE A 1 182 ? 12.549 5.251 -14.789 1.00 92.00 182 ILE A CA 1
ATOM 1461 C C . ILE A 1 182 ? 11.670 4.239 -14.059 1.00 92.00 182 ILE A C 1
ATOM 1463 O O . ILE A 1 182 ? 11.192 3.282 -14.663 1.00 92.00 182 ILE A O 1
ATOM 1467 N N . GLY A 1 183 ? 11.443 4.465 -12.765 1.00 92.44 183 GLY A N 1
ATOM 1468 C CA . GLY A 1 183 ? 10.519 3.684 -11.943 1.00 92.44 183 GLY A CA 1
ATOM 1469 C C . GLY A 1 183 ? 9.224 4.450 -11.691 1.00 92.44 183 GLY A C 1
ATOM 1470 O O . GLY A 1 183 ? 9.258 5.587 -11.219 1.00 92.44 183 GLY A O 1
ATOM 1471 N N . LEU A 1 184 ? 8.083 3.831 -11.982 1.00 93.31 184 LEU A N 1
ATOM 1472 C CA . LEU A 1 184 ? 6.760 4.355 -11.653 1.00 93.31 184 LEU A CA 1
ATOM 1473 C C . LEU A 1 184 ? 6.133 3.525 -10.529 1.00 93.31 184 LEU A C 1
ATOM 1475 O O . LEU A 1 184 ? 6.117 2.298 -10.639 1.00 93.31 184 LEU A O 1
ATOM 1479 N N . PRO A 1 185 ? 5.591 4.163 -9.478 1.00 93.12 185 PRO A N 1
ATOM 1480 C CA . PRO A 1 185 ? 4.885 3.440 -8.435 1.00 93.12 185 PRO A CA 1
ATOM 1481 C C . PRO A 1 185 ? 3.542 2.933 -8.973 1.00 93.12 185 PRO A C 1
ATOM 1483 O O . PRO A 1 185 ? 2.762 3.690 -9.563 1.00 93.12 185 PRO A O 1
ATOM 1486 N N . VAL A 1 186 ? 3.282 1.653 -8.739 1.00 93.25 186 VAL A N 1
ATOM 1487 C CA . VAL A 1 186 ? 2.006 0.977 -8.974 1.00 93.25 186 VAL A CA 1
ATOM 1488 C C . VAL A 1 186 ? 1.457 0.564 -7.622 1.00 93.25 186 VAL A C 1
ATOM 1490 O O . VAL A 1 186 ? 2.181 -0.000 -6.810 1.00 93.25 186 VAL A O 1
ATOM 1493 N N . ARG A 1 187 ? 0.180 0.829 -7.371 1.00 89.25 187 ARG A N 1
ATOM 1494 C CA . ARG A 1 187 ? -0.477 0.474 -6.112 1.00 89.25 187 ARG A CA 1
ATOM 1495 C C . ARG A 1 187 ? -1.524 -0.608 -6.347 1.00 89.25 187 ARG A C 1
ATOM 1497 O O . ARG A 1 187 ? -2.350 -0.446 -7.240 1.00 89.25 187 ARG A O 1
ATOM 1504 N N . ALA A 1 188 ? -1.548 -1.654 -5.523 1.00 87.94 188 ALA A N 1
ATOM 1505 C CA . ALA A 1 188 ? -2.688 -2.570 -5.480 1.00 87.94 188 ALA A CA 1
ATOM 1506 C C . ALA A 1 188 ? -3.895 -1.902 -4.798 1.00 87.94 188 ALA A C 1
ATOM 1508 O O . ALA A 1 188 ? -3.781 -1.294 -3.729 1.00 87.94 188 ALA A O 1
ATOM 1509 N N . ILE A 1 189 ? -5.060 -2.011 -5.427 1.00 86.19 189 ILE A N 1
ATOM 1510 C CA . ILE A 1 189 ? -6.342 -1.479 -4.955 1.00 86.19 189 ILE A CA 1
ATOM 1511 C C . ILE A 1 189 ? -7.418 -2.560 -5.077 1.00 86.19 189 ILE A C 1
ATOM 1513 O O . ILE A 1 189 ? -7.261 -3.516 -5.829 1.00 86.19 189 ILE A O 1
ATOM 1517 N N . SER A 1 190 ? -8.539 -2.427 -4.366 1.00 78.19 190 SER A N 1
ATOM 1518 C CA . SER A 1 190 ? -9.589 -3.465 -4.337 1.00 78.19 190 SER A CA 1
ATOM 1519 C C . SER A 1 190 ? -10.088 -3.878 -5.728 1.00 78.19 190 SER A C 1
ATOM 1521 O O . SER A 1 190 ? -10.396 -5.047 -5.960 1.00 78.19 190 SER A O 1
ATOM 1523 N N . GLN A 1 191 ? -10.093 -2.930 -6.668 1.00 82.94 191 GLN A N 1
ATOM 1524 C CA . GLN A 1 191 ? -10.545 -3.120 -8.046 1.00 82.94 191 GLN A CA 1
ATOM 1525 C C . GLN A 1 191 ? -9.411 -3.419 -9.048 1.00 82.94 191 GLN A C 1
ATOM 1527 O O . GLN A 1 191 ? -9.659 -3.391 -10.245 1.00 82.94 191 GLN A O 1
ATOM 1532 N N . GLY A 1 192 ? -8.185 -3.709 -8.591 1.00 89.94 192 GLY A N 1
ATOM 1533 C CA . GLY A 1 192 ? -7.038 -4.030 -9.452 1.00 89.94 192 GLY A CA 1
ATOM 1534 C C . GLY A 1 192 ? -5.777 -3.249 -9.078 1.00 89.94 192 GLY A C 1
ATOM 1535 O O . GLY A 1 192 ? -5.287 -3.332 -7.954 1.00 89.94 192 GLY A O 1
ATOM 1536 N N . PHE A 1 193 ? -5.249 -2.466 -10.013 1.00 92.19 193 PHE A N 1
ATOM 1537 C CA . PHE A 1 193 ? -3.995 -1.727 -9.877 1.00 92.19 193 PHE A CA 1
ATOM 1538 C C . PHE A 1 193 ? -4.174 -0.260 -10.244 1.00 92.19 193 PHE A C 1
ATOM 1540 O O . PHE A 1 193 ? -4.912 0.080 -11.160 1.00 92.19 193 PHE A O 1
ATOM 1547 N N . GLU A 1 194 ? -3.457 0.628 -9.569 1.00 92.12 194 GLU A N 1
ATOM 1548 C CA . GLU A 1 194 ? -3.430 2.051 -9.885 1.00 92.12 194 GLU A CA 1
ATOM 1549 C C . GLU A 1 194 ? -2.028 2.477 -10.332 1.00 92.12 194 GLU A C 1
ATOM 1551 O O . GLU A 1 194 ? -1.051 2.290 -9.605 1.00 92.12 194 GLU A O 1
ATOM 1556 N N . LEU A 1 195 ? -1.935 3.099 -11.511 1.00 93.06 195 LEU A N 1
ATOM 1557 C CA . LEU A 1 195 ? -0.723 3.717 -12.049 1.00 93.06 195 LEU A CA 1
ATOM 1558 C C . LEU A 1 195 ? -0.991 5.196 -12.336 1.00 93.06 195 LEU A C 1
ATOM 1560 O O . LEU A 1 195 ? -1.827 5.537 -13.171 1.00 93.06 195 LEU A O 1
ATOM 1564 N N . LYS A 1 196 ? -0.271 6.100 -11.657 1.00 87.88 196 LYS A N 1
ATOM 1565 C CA . LYS A 1 196 ? -0.449 7.563 -11.794 1.00 87.88 196 LYS A CA 1
ATOM 1566 C C . LYS A 1 196 ? -1.935 7.987 -11.759 1.00 87.88 196 LYS A C 1
ATOM 1568 O O . LYS A 1 196 ? -2.387 8.705 -12.652 1.00 87.88 196 LYS A O 1
ATOM 1573 N N . ARG A 1 197 ? -2.693 7.536 -10.748 1.00 86.81 197 ARG A N 1
ATOM 1574 C CA . ARG A 1 197 ? -4.142 7.801 -10.555 1.00 86.81 197 ARG A CA 1
ATOM 1575 C C . ARG A 1 197 ? -5.089 7.158 -11.578 1.00 86.81 197 ARG A C 1
ATOM 1577 O O . ARG A 1 197 ? -6.278 7.452 -11.559 1.00 86.81 197 ARG A O 1
ATOM 1584 N N . HIS A 1 198 ? -4.587 6.306 -12.467 1.00 90.19 198 HIS A N 1
ATOM 1585 C CA . HIS A 1 198 ? -5.420 5.557 -13.403 1.00 90.19 198 HIS A CA 1
ATOM 1586 C C . HIS A 1 198 ? -5.549 4.123 -12.928 1.00 90.19 198 HIS A C 1
ATOM 1588 O O . HIS A 1 198 ? -4.545 3.474 -12.639 1.00 90.19 198 HIS A O 1
ATOM 1594 N N . GLN A 1 199 ? -6.790 3.663 -12.834 1.00 93.56 199 GLN A N 1
ATOM 1595 C CA . GLN A 1 199 ? -7.115 2.331 -12.356 1.00 93.56 199 GLN A CA 1
ATOM 1596 C C . GLN A 1 199 ? -7.153 1.350 -13.524 1.00 93.56 199 GLN A C 1
ATOM 1598 O O . GLN A 1 199 ? -7.627 1.668 -14.614 1.00 93.56 199 GLN A O 1
ATOM 1603 N N . HIS A 1 200 ? -6.636 0.158 -13.277 1.00 94.38 200 HIS A N 1
ATOM 1604 C CA . HIS A 1 200 ? -6.527 -0.939 -14.216 1.00 94.38 200 HIS A CA 1
ATOM 1605 C C . HIS A 1 200 ? -7.066 -2.196 -13.530 1.00 94.38 200 HIS A C 1
ATOM 1607 O O . HIS A 1 200 ? -6.638 -2.475 -12.412 1.00 94.38 200 HIS A O 1
ATOM 1613 N N . PRO A 1 201 ? -7.987 -2.948 -14.152 1.00 93.19 201 PRO A N 1
ATOM 1614 C CA . PRO A 1 201 ? -8.634 -4.089 -13.500 1.00 93.19 201 PRO A CA 1
ATOM 1615 C C . PRO A 1 201 ? -7.671 -5.247 -13.194 1.00 93.19 201 PRO A C 1
ATOM 1617 O O . PRO A 1 201 ? -7.850 -5.944 -12.198 1.00 93.19 201 PRO A O 1
ATOM 1620 N N . ASP A 1 202 ? -6.639 -5.413 -14.022 1.00 92.00 202 ASP A N 1
ATOM 1621 C CA . ASP A 1 202 ? -5.679 -6.517 -13.975 1.00 92.00 202 ASP A CA 1
ATOM 1622 C C . ASP A 1 202 ? -4.275 -6.068 -14.447 1.00 92.00 202 ASP A C 1
ATOM 1624 O O . ASP A 1 202 ? -4.085 -4.956 -14.969 1.00 92.00 202 ASP A O 1
ATOM 1628 N N . VAL A 1 203 ? -3.265 -6.928 -14.264 1.00 92.75 203 VAL A N 1
ATOM 1629 C CA . VAL A 1 203 ? -1.861 -6.633 -14.629 1.00 92.75 203 VAL A CA 1
ATOM 1630 C C . VAL A 1 203 ? -1.682 -6.453 -16.144 1.00 92.75 203 VAL A C 1
ATOM 1632 O O . VAL A 1 203 ? -0.833 -5.670 -16.591 1.00 92.75 203 VAL A O 1
ATOM 1635 N N . ARG A 1 204 ? -2.503 -7.117 -16.966 1.00 93.25 204 ARG A N 1
ATOM 1636 C CA . ARG A 1 204 ? -2.439 -7.008 -18.431 1.00 93.25 204 ARG A CA 1
ATOM 1637 C C . ARG A 1 204 ? -2.910 -5.629 -18.893 1.00 93.25 204 ARG A C 1
ATOM 1639 O O . ARG A 1 204 ? -2.229 -4.978 -19.690 1.00 93.25 204 ARG A O 1
ATOM 1646 N N . ALA A 1 205 ? -4.033 -5.155 -18.369 1.00 94.75 205 ALA A N 1
ATOM 1647 C CA . ALA A 1 205 ? -4.581 -3.826 -18.590 1.00 94.75 205 ALA A CA 1
ATOM 1648 C C . ALA A 1 205 ? -3.637 -2.738 -18.067 1.00 94.75 205 ALA A C 1
ATOM 1650 O O . ALA A 1 205 ? -3.448 -1.725 -18.742 1.00 94.75 205 ALA A O 1
ATOM 1651 N N . LEU A 1 206 ? -2.986 -2.970 -16.922 1.00 95.06 206 LEU A N 1
ATOM 1652 C CA . LEU A 1 206 ? -1.926 -2.105 -16.399 1.00 95.06 206 LEU A CA 1
ATOM 1653 C C . LEU A 1 206 ? -0.765 -1.986 -17.397 1.00 95.06 206 LEU A C 1
ATOM 1655 O O . LEU A 1 206 ? -0.356 -0.877 -17.745 1.00 95.06 206 LEU A O 1
ATOM 1659 N N . CYS A 1 207 ? -0.258 -3.112 -17.906 1.00 94.56 207 CYS A N 1
ATOM 1660 C CA . CYS A 1 207 ? 0.829 -3.131 -18.886 1.00 94.56 207 CYS A CA 1
ATOM 1661 C C . CYS A 1 207 ? 0.444 -2.427 -20.195 1.00 94.56 207 CYS A C 1
ATOM 1663 O O . CYS A 1 207 ? 1.239 -1.667 -20.750 1.00 94.56 207 CYS A O 1
ATOM 1665 N N . ASN A 1 208 ? -0.771 -2.657 -20.691 1.00 93.81 208 ASN A N 1
ATOM 1666 C CA . ASN A 1 208 ? -1.272 -2.014 -21.906 1.00 93.81 208 ASN A CA 1
ATOM 1667 C C . ASN A 1 208 ? -1.446 -0.502 -21.715 1.00 93.81 208 ASN A C 1
ATOM 1669 O O . ASN A 1 208 ? -0.991 0.283 -22.548 1.00 93.81 208 ASN A O 1
ATOM 1673 N N . GLY A 1 209 ? -2.029 -0.085 -20.588 1.00 92.38 209 GLY A N 1
ATOM 1674 C CA . GLY A 1 209 ? -2.179 1.324 -20.231 1.00 92.38 209 GLY A CA 1
ATOM 1675 C C . GLY A 1 209 ? -0.836 2.036 -20.065 1.00 92.38 209 GLY A C 1
ATOM 1676 O O . GLY A 1 209 ? -0.676 3.171 -20.515 1.00 92.38 209 GLY A O 1
ATOM 1677 N N . PHE A 1 210 ? 0.154 1.354 -19.486 1.00 93.38 210 PHE A N 1
ATOM 1678 C CA . PHE A 1 210 ? 1.531 1.835 -19.425 1.00 93.38 210 PHE A CA 1
ATOM 1679 C C . PHE A 1 210 ? 2.121 2.044 -20.826 1.00 93.38 210 PHE A C 1
ATOM 1681 O O . PHE A 1 210 ? 2.600 3.140 -21.116 1.00 93.38 210 PHE A O 1
ATOM 1688 N N . LYS A 1 211 ? 2.039 1.043 -21.715 1.00 90.81 211 LYS A N 1
ATOM 1689 C CA . LYS A 1 211 ? 2.572 1.133 -23.088 1.00 90.81 211 LYS A CA 1
ATOM 1690 C C . LYS A 1 211 ? 1.978 2.309 -23.863 1.00 90.81 211 LYS A C 1
ATOM 1692 O O . LYS A 1 211 ? 2.735 3.073 -24.457 1.00 90.81 211 LYS A O 1
ATOM 1697 N N . LEU A 1 212 ? 0.657 2.491 -23.801 1.00 88.25 212 LEU A N 1
ATOM 1698 C CA . LEU A 1 212 ? -0.037 3.592 -24.477 1.00 88.25 212 LEU A CA 1
ATOM 1699 C C . LEU A 1 212 ? 0.449 4.964 -23.979 1.00 88.25 212 LEU A C 1
ATOM 1701 O O . LEU A 1 212 ? 0.700 5.876 -24.763 1.00 88.25 212 LEU A O 1
ATOM 1705 N N . ARG A 1 213 ? 0.644 5.112 -22.663 1.00 82.38 213 ARG A N 1
ATOM 1706 C CA . ARG A 1 213 ? 1.176 6.353 -22.072 1.00 82.38 213 ARG A CA 1
ATOM 1707 C C . ARG A 1 213 ? 2.622 6.597 -22.446 1.00 82.38 213 ARG A C 1
ATOM 1709 O O . ARG A 1 213 ? 2.978 7.723 -22.767 1.00 82.38 213 ARG A O 1
ATOM 1716 N N . CYS A 1 214 ? 3.440 5.555 -22.407 1.00 79.19 214 CYS A N 1
ATOM 1717 C CA . CYS A 1 214 ? 4.826 5.631 -22.827 1.00 79.19 214 CYS A CA 1
ATOM 1718 C C . CYS A 1 214 ? 4.929 6.110 -24.274 1.00 79.19 214 CYS A C 1
ATOM 1720 O O . CYS A 1 214 ? 5.641 7.071 -24.525 1.00 79.19 214 CYS A O 1
ATOM 1722 N N . GLN A 1 215 ? 4.157 5.536 -25.200 1.00 72.75 215 GLN A N 1
ATOM 1723 C CA . GLN A 1 215 ? 4.108 6.002 -26.590 1.00 72.75 215 GLN A CA 1
ATOM 1724 C C . GLN A 1 215 ? 3.741 7.491 -26.691 1.00 72.75 215 GLN A C 1
ATOM 1726 O O . GLN A 1 215 ? 4.426 8.236 -27.387 1.00 72.75 215 GLN A O 1
ATOM 1731 N N . ASN A 1 216 ? 2.737 7.948 -25.938 1.00 69.56 216 ASN A N 1
ATOM 1732 C CA . ASN A 1 216 ? 2.313 9.353 -25.937 1.00 69.56 216 ASN A CA 1
ATOM 1733 C C . ASN A 1 216 ? 3.364 10.315 -25.348 1.00 69.56 216 ASN A C 1
ATOM 1735 O O . ASN A 1 216 ? 3.522 11.430 -25.843 1.00 69.56 216 ASN A O 1
ATOM 1739 N N . GLU A 1 217 ? 4.082 9.907 -24.300 1.00 66.25 217 GLU A N 1
ATOM 1740 C CA . GLU A 1 217 ? 5.170 10.696 -23.702 1.00 66.25 217 GLU A CA 1
ATOM 1741 C C . GLU A 1 217 ? 6.428 10.689 -24.592 1.00 66.25 217 GLU A C 1
ATOM 1743 O O . GLU A 1 217 ? 7.073 11.723 -24.762 1.00 66.25 217 GLU A O 1
ATOM 1748 N N . PHE A 1 218 ? 6.742 9.565 -25.247 1.00 59.91 218 PHE A N 1
ATOM 1749 C CA . PHE A 1 218 ? 7.860 9.466 -26.192 1.00 59.91 218 PHE A CA 1
ATOM 1750 C C . PHE A 1 218 ? 7.625 10.267 -27.470 1.00 59.91 218 PHE A C 1
ATOM 1752 O O . PHE A 1 218 ? 8.563 10.887 -27.965 1.00 59.91 218 PHE A O 1
ATOM 1759 N N . TYR A 1 219 ? 6.383 10.351 -27.955 1.00 50.09 219 TYR A N 1
ATOM 1760 C CA . TYR A 1 219 ? 6.039 11.207 -29.095 1.00 50.09 219 TYR A CA 1
ATOM 1761 C C . TYR A 1 219 ? 6.288 12.698 -28.803 1.00 50.09 219 TYR A C 1
ATOM 1763 O O . TYR A 1 219 ? 6.618 13.471 -29.700 1.00 50.09 219 TYR A O 1
ATOM 1771 N N . LYS A 1 220 ? 6.174 13.112 -27.533 1.00 47.28 220 LYS A N 1
ATOM 1772 C CA . LYS A 1 220 ? 6.470 14.484 -27.089 1.00 47.28 220 LYS A CA 1
ATOM 1773 C C . LYS A 1 220 ? 7.964 14.728 -26.872 1.00 47.28 220 LYS A C 1
ATOM 1775 O O . LYS A 1 220 ? 8.425 15.841 -27.105 1.00 47.28 220 LYS A O 1
ATOM 1780 N N . MET A 1 221 ? 8.714 13.713 -26.440 1.00 44.44 221 MET A N 1
ATOM 1781 C CA . MET A 1 221 ? 10.165 13.809 -26.238 1.00 44.44 221 MET A CA 1
ATOM 1782 C C . MET A 1 221 ? 10.966 13.722 -27.545 1.00 44.44 221 MET A C 1
ATOM 1784 O O . MET A 1 221 ? 11.995 14.372 -27.641 1.00 44.44 221 MET A O 1
ATOM 1788 N N . GLY A 1 222 ? 10.484 13.005 -28.568 1.00 45.47 222 GLY A N 1
ATOM 1789 C CA . GLY A 1 222 ? 11.119 12.933 -29.897 1.00 45.47 222 GLY A CA 1
ATOM 1790 C C . GLY A 1 222 ? 10.953 14.185 -30.774 1.00 45.47 222 GLY A C 1
ATOM 1791 O O . GLY A 1 222 ? 11.361 14.177 -31.930 1.00 45.47 222 GLY A O 1
ATOM 1792 N N . ARG A 1 223 ? 10.328 15.246 -30.245 1.00 37.44 223 ARG A N 1
ATOM 1793 C CA . ARG A 1 223 ? 10.194 16.573 -30.875 1.00 37.44 223 ARG A CA 1
ATOM 1794 C C . ARG A 1 223 ? 11.116 17.635 -30.256 1.00 37.44 223 ARG A C 1
ATOM 1796 O O . ARG A 1 223 ? 10.942 18.815 -30.550 1.00 37.44 223 ARG A O 1
ATOM 1803 N N . ARG A 1 224 ? 12.039 17.244 -29.377 1.00 33.78 224 ARG A N 1
ATOM 1804 C CA . ARG A 1 224 ? 13.047 18.138 -28.797 1.00 33.78 224 ARG A CA 1
ATOM 1805 C C . ARG A 1 224 ? 14.444 17.697 -29.179 1.00 33.78 224 ARG A C 1
ATOM 1807 O O . ARG A 1 224 ? 14.684 16.473 -29.141 1.00 33.78 224 ARG A O 1
#